Protein 7YW5 (pdb70)

Foldseek 3Di:
DFWAKEKDWAWAQFDDQRPDTATFWMWMATLVLHTPDTFTEQEPGDGPGRPCVGRVDDVVRNVVGHYLVVVLVSVVVVPVRHQYFYAVCCVCCVNSVHPDDPLSYHHPVDDPVPPDLQCVLCVPVVDHPPPPPSSRSRVSSSVSCVVCVVVRVVVVVVD/DFWEKFKDWAFFFFDPVSPDTATFWMWMAGLQLHTPDTATEDEPGDGPGQPCQLAVDDVVRCVRHHYLVVVLVVPCVVLPRHQYFYAVCVVVCVSSVHDDPPVSYHHPCAQVVVHVNDDLQVVLCVPPVDHDPSHGSSVSRSSRSVSCVVPPPVSVVVCVVDHD

InterPro domains:
  IPR012337 Ribonuclease H-like superfamily [SSF53098] (179-340)
  IPR013520 Ribonuclease H-like domain [PF00929] (180-335)
  IPR013520 Ribonuclease H-like domain [SM00479] (178-344)
  IPR036397 Ribonuclease H superfamily [G3DSA:3.30.420.10] (175-349)
  IPR037433 ISG20, DEDDh 3'-5' exonuclease domain [cd06149] (180-336)
  IPR047021 RNA exonuclease REXO1/REXO3/REXO4-like [PTHR12801] (24-348)

GO terms:
  GO:0005515 protein binding (F, IPI)
  GO:0003723 RNA binding (F, HDA)

Secondary structure (DSSP, 8-state):
---EEEEEEEEEEESSSS-EEEEEEEEEE-SS--EEEEEEEE-SS-EEE--HHHH---HHHHTT-EEHHHHHHHHHHHHTTSEEEETTTHHHHHHHT----STTEEETT--TT---HHHHHHHTT--------HHHHHHHHHHHHHTTHHHHHHHHHH-/---EEEEEEEEEEESGGG-EEEEEEEEEE-SS--EEEEEEEE-SS-EEE--TTTS---HHHHHS-EEHHHHHHHHHHHHTTSEEEETTHHHHHHHHT----GGGEEETTS-TTT-----HHHHHHHHH--------HHHHHHHHHHHHHHT-HHHHHHTTSS--

Radius of gyration: 21.94 Å; Cα contacts (8 Å, |Δi|>4): 634; chains: 2; bounding box: 60×60×52 Å

Structure (mmCIF, N/CA/C/O backbone):
data_7YW5
#
_entry.id   7YW5
#
_cell.length_a   59.018
_cell.length_b   59.017
_cell.length_c   111.251
_cell.angle_alpha   90.00
_cell.angle_beta   90.00
_cell.angle_gamma   90.00
#
_symmetry.space_group_name_H-M   'P 21 21 21'
#
loop_
_entity.id
_entity.type
_entity.pdbx_description
1 polymer 'Interferon-stimulated 20 kDa exonuclease-like 2'
2 water water
#
loop_
_atom_site.group_PDB
_atom_site.id
_atom_site.type_symbol
_atom_site.label_atom_id
_atom_site.label_alt_id
_atom_site.label_comp_id
_atom_site.label_asym_id
_atom_site.label_entity_id
_atom_site.label_seq_id
_atom_site.pdbx_PDB_ins_code
_atom_site.Cartn_x
_atom_site.Cartn_y
_atom_site.Cartn_z
_atom_site.occupancy
_atom_site.B_iso_or_equiv
_atom_site.auth_seq_id
_atom_site.auth_comp_id
_atom_site.auth_asym_id
_atom_site.auth_atom_id
_atom_site.pdbx_PDB_model_num
ATOM 1 N N . PRO A 1 17 ? 39.386 6.286 -37.742 1.00 87.56 176 PRO A N 1
ATOM 2 C CA . PRO A 1 17 ? 38.232 7.126 -37.416 1.00 85.55 176 PRO A CA 1
ATOM 3 C C . PRO A 1 17 ? 36.955 6.319 -37.203 1.00 82.99 176 PRO A C 1
ATOM 4 O O . PRO A 1 17 ? 36.430 5.717 -38.139 1.00 83.45 176 PRO A O 1
ATOM 8 N N . ARG A 1 18 ? 36.467 6.313 -35.967 1.00 70.74 177 ARG A N 1
ATOM 9 C CA . ARG A 1 18 ? 35.252 5.589 -35.623 1.00 68.39 177 ARG A CA 1
ATOM 10 C C . ARG A 1 18 ? 34.025 6.428 -35.952 1.00 67.77 177 ARG A C 1
ATOM 11 O O . ARG A 1 18 ? 33.979 7.626 -35.658 1.00 68.21 177 ARG A O 1
ATOM 19 N N . LYS A 1 19 ? 33.028 5.795 -36.566 1.00 62.89 178 LYS A N 1
ATOM 20 C CA . LYS A 1 19 ? 31.792 6.497 -36.873 1.00 62.13 178 LYS A CA 1
ATOM 21 C C . LYS A 1 19 ? 31.033 6.828 -35.591 1.00 59.59 178 LYS A C 1
ATOM 22 O O . LYS A 1 19 ? 31.037 6.065 -34.622 1.00 58.04 178 LYS A O 1
ATOM 28 N N . MET A 1 20 ? 30.379 7.988 -35.596 1.00 65.09 179 MET A N 1
ATOM 29 C CA . MET A 1 20 ? 29.768 8.555 -34.402 1.00 63.15 179 MET A CA 1
ATOM 30 C C . MET A 1 20 ? 28.255 8.569 -34.521 1.00 62.10 179 MET A C 1
ATOM 31 O O . MET A 1 20 ? 27.709 8.828 -35.597 1.00 63.49 179 MET A O 1
ATOM 36 N N . VAL A 1 21 ? 27.587 8.321 -33.396 1.00 54.05 180 VAL A N 1
ATOM 37 C CA . VAL A 1 21 ? 26.134 8.371 -33.324 1.00 52.83 180 VAL A CA 1
ATOM 38 C C . VAL A 1 21 ? 25.712 8.949 -31.981 1.00 51.22 180 VAL A C 1
ATOM 39 O O . VAL A 1 21 ? 26.422 8.830 -30.977 1.00 50.60 180 VAL A O 1
ATOM 43 N N . ALA A 1 22 ? 24.543 9.587 -31.973 1.00 50.74 181 ALA A N 1
ATOM 44 C CA . ALA A 1 22 ? 23.937 10.118 -30.763 1.00 49.35 181 ALA A CA 1
ATOM 45 C C . ALA A 1 22 ? 22.514 9.595 -30.651 1.00 48.75 181 ALA A C 1
ATOM 46 O O . ALA A 1 22 ? 21.821 9.422 -31.655 1.00 50.00 181 ALA A O 1
ATOM 48 N N . ILE A 1 23 ? 22.079 9.349 -29.418 1.00 46.57 182 ILE A N 1
ATOM 49 C CA . ILE A 1 23 ? 20.845 8.618 -29.157 1.00 45.84 182 ILE A CA 1
ATOM 50 C C . ILE A 1 23 ? 20.087 9.286 -28.019 1.00 45.01 182 ILE A C 1
ATOM 51 O O . ILE A 1 23 ? 20.691 9.796 -27.069 1.00 44.45 182 ILE A O 1
ATOM 56 N N . ASP A 1 24 ? 18.758 9.284 -28.120 1.00 50.62 183 ASP A N 1
ATOM 57 C CA . ASP A 1 24 ? 17.877 9.748 -27.058 1.00 50.46 183 ASP A CA 1
ATOM 58 C C . ASP A 1 24 ? 16.694 8.796 -26.971 1.00 51.34 183 ASP A C 1
ATOM 59 O O . ASP A 1 24 ? 16.117 8.430 -27.999 1.00 52.69 183 ASP A O 1
ATOM 64 N N . CYS A 1 25 ? 16.337 8.395 -25.753 1.00 45.28 184 CYS A N 1
ATOM 65 C CA . CYS A 1 25 ? 15.312 7.385 -25.534 1.00 46.32 184 CYS A CA 1
ATOM 66 C C . CYS A 1 25 ? 14.210 7.924 -24.633 1.00 47.02 184 CYS A C 1
ATOM 67 O O . CYS A 1 25 ? 14.476 8.660 -23.677 1.00 46.29 184 CYS A O 1
ATOM 70 N N . GLU A 1 26 ? 12.975 7.543 -24.943 1.00 76.76 185 GLU A N 1
ATOM 71 C CA . GLU A 1 26 ? 11.814 7.851 -24.123 1.00 77.80 185 GLU A CA 1
ATOM 72 C C . GLU A 1 26 ? 11.252 6.561 -23.543 1.00 78.76 185 GLU A C 1
ATOM 73 O O . GLU A 1 26 ? 11.139 5.552 -24.245 1.00 79.63 185 GLU A O 1
ATOM 79 N N . MET A 1 27 ? 10.901 6.600 -22.263 1.00 51.21 186 MET A N 1
ATOM 80 C CA . MET A 1 27 ? 10.397 5.436 -21.555 1.00 52.18 186 MET A CA 1
ATOM 81 C C . MET A 1 27 ? 8.931 5.621 -21.197 1.00 53.90 186 MET A C 1
ATOM 82 O O . MET A 1 27 ? 8.416 6.740 -21.146 1.00 54.02 186 MET A O 1
ATOM 87 N N . VAL A 1 28 ? 8.267 4.498 -20.942 1.00 51.34 187 VAL A N 1
ATOM 88 C CA . VAL A 1 28 ? 6.921 4.483 -20.391 1.00 52.50 187 VAL A CA 1
ATOM 89 C C . VAL A 1 28 ? 6.937 3.623 -19.136 1.00 52.28 187 VAL A C 1
ATOM 90 O O . VAL A 1 28 ? 7.870 2.856 -18.887 1.00 51.68 187 VAL A O 1
ATOM 94 N N . GLY A 1 29 ? 5.884 3.762 -18.336 1.00 63.70 188 GLY A N 1
ATOM 95 C CA . GLY A 1 29 ? 5.796 3.018 -17.096 1.00 63.24 188 GLY A CA 1
ATOM 96 C C . GLY A 1 29 ? 4.953 1.766 -17.208 1.00 63.65 188 GLY A C 1
ATOM 97 O O . GLY A 1 29 ? 3.721 1.836 -17.190 1.00 63.84 188 GLY A O 1
ATOM 98 N N . THR A 1 30 ? 5.604 0.617 -17.335 1.00 51.55 189 THR A N 1
ATOM 99 C CA . THR A 1 30 ? 4.927 -0.669 -17.334 1.00 51.97 189 THR A CA 1
ATOM 100 C C . THR A 1 30 ? 5.035 -1.313 -15.956 1.00 50.88 189 THR A C 1
ATOM 101 O O . THR A 1 30 ? 5.888 -0.954 -15.140 1.00 50.06 189 THR A O 1
ATOM 105 N N . GLY A 1 31 ? 4.149 -2.271 -15.702 1.00 74.15 190 GLY A N 1
ATOM 106 C CA . GLY A 1 31 ? 4.107 -2.942 -14.427 1.00 73.00 190 GLY A CA 1
ATOM 107 C C . GLY A 1 31 ? 2.854 -2.604 -13.646 1.00 72.33 190 GLY A C 1
ATOM 108 O O . GLY A 1 31 ? 1.924 -1.977 -14.164 1.00 72.81 190 GLY A O 1
ATOM 109 N N . PRO A 1 32 ? 2.806 -3.008 -12.373 1.00 72.63 191 PRO A N 1
ATOM 110 C CA . PRO A 1 32 ? 1.581 -2.779 -11.590 1.00 72.27 191 PRO A CA 1
ATOM 111 C C . PRO A 1 32 ? 1.293 -1.310 -11.337 1.00 72.24 191 PRO A C 1
ATOM 112 O O . PRO A 1 32 ? 0.129 -0.892 -11.398 1.00 72.51 191 PRO A O 1
ATOM 116 N N . LYS A 1 33 ? 2.318 -0.509 -11.049 1.00 48.66 192 LYS A N 1
ATOM 117 C CA . LYS A 1 33 ? 2.158 0.918 -10.794 1.00 48.94 192 LYS A CA 1
ATOM 118 C C . LYS A 1 33 ? 3.015 1.752 -11.742 1.00 49.51 192 LYS A C 1
ATOM 119 O O . LYS A 1 33 ? 3.421 2.864 -11.404 1.00 49.79 192 LYS A O 1
ATOM 125 N N . GLY A 1 34 ? 3.295 1.223 -12.931 1.00 54.46 193 GLY A N 1
ATOM 126 C CA . GLY A 1 34 ? 4.188 1.903 -13.847 1.00 55.08 193 GLY A CA 1
ATOM 127 C C . GLY A 1 34 ? 5.606 2.030 -13.346 1.00 54.83 193 GLY A C 1
ATOM 128 O O . GLY A 1 34 ? 6.339 2.918 -13.790 1.00 55.19 193 GLY A O 1
ATOM 129 N N . HIS A 1 35 ? 6.019 1.154 -12.425 1.00 57.39 194 HIS A N 1
ATOM 130 C CA . HIS A 1 35 ? 7.334 1.281 -11.810 1.00 57.19 194 HIS A CA 1
ATOM 131 C C . HIS A 1 35 ? 8.454 0.927 -12.780 1.00 57.48 194 HIS A C 1
ATOM 132 O O . HIS A 1 35 ? 9.560 1.467 -12.667 1.00 57.49 194 HIS A O 1
ATOM 139 N N . VAL A 1 36 ? 8.197 0.036 -13.729 1.00 52.57 195 VAL A N 1
ATOM 140 C CA . VAL A 1 36 ? 9.226 -0.428 -14.653 1.00 52.67 195 VAL A CA 1
ATOM 141 C C . VAL A 1 36 ? 9.253 0.500 -15.861 1.00 52.91 195 VAL A C 1
ATOM 142 O O . VAL A 1 36 ? 8.231 0.695 -16.530 1.00 53.66 195 VAL A O 1
ATOM 146 N N . SER A 1 37 ? 10.420 1.077 -16.137 1.00 57.86 196 SER A N 1
ATOM 147 C CA . SER A 1 37 ? 10.602 1.945 -17.294 1.00 57.53 196 SER A CA 1
ATOM 148 C C . SER A 1 37 ? 10.881 1.081 -18.517 1.00 57.32 196 SER A C 1
ATOM 149 O O . SER A 1 37 ? 11.920 0.417 -18.595 1.00 56.16 196 SER A O 1
ATOM 152 N N . SER A 1 38 ? 9.958 1.087 -19.473 1.00 49.20 197 SER A N 1
ATOM 153 C CA . SER A 1 38 ? 10.093 0.325 -20.705 1.00 49.72 197 SER A CA 1
ATOM 154 C C . SER A 1 38 ? 10.323 1.275 -21.873 1.00 49.53 197 SER A C 1
ATOM 155 O O . SER A 1 38 ? 9.732 2.357 -21.929 1.00 49.89 197 SER A O 1
ATOM 158 N N . LEU A 1 39 ? 11.181 0.860 -22.801 1.00 49.29 198 LEU A N 1
ATOM 159 C CA . LEU A 1 39 ? 11.501 1.689 -23.957 1.00 49.01 198 LEU A CA 1
ATOM 160 C C . LEU A 1 39 ? 10.268 1.873 -24.834 1.00 51.32 198 LEU A C 1
ATOM 161 O O . LEU A 1 39 ? 9.548 0.912 -25.123 1.00 53.31 198 LEU A O 1
ATOM 166 N N . ALA A 1 40 ? 10.023 3.113 -25.256 1.00 51.79 199 ALA A N 1
ATOM 167 C CA . ALA A 1 40 ? 8.811 3.435 -26.000 1.00 54.12 199 ALA A CA 1
ATOM 168 C C . ALA A 1 40 ? 9.115 4.117 -27.329 1.00 54.43 199 ALA A C 1
ATOM 169 O O . ALA A 1 40 ? 8.352 3.975 -28.290 1.00 56.74 199 ALA A O 1
ATOM 171 N N . ARG A 1 41 ? 10.213 4.864 -27.393 1.00 62.06 200 ARG A N 1
ATOM 172 C CA . ARG A 1 41 ? 10.593 5.542 -28.625 1.00 62.36 200 ARG A CA 1
ATOM 173 C C . ARG A 1 41 ? 12.094 5.795 -28.587 1.00 59.84 200 ARG A C 1
ATOM 174 O O . ARG A 1 41 ? 12.669 6.010 -27.518 1.00 57.85 200 ARG A O 1
ATOM 182 N N . CYS A 1 42 ? 12.722 5.761 -29.763 1.00 55.99 201 CYS A N 1
ATOM 183 C CA . CYS A 1 42 ? 14.160 5.955 -29.873 1.00 53.95 201 CYS A CA 1
ATOM 184 C C . CYS A 1 42 ? 14.483 6.754 -31.128 1.00 54.85 201 CYS A C 1
ATOM 185 O O . CYS A 1 42 ? 13.730 6.740 -32.105 1.00 57.29 201 CYS A O 1
ATOM 188 N N . SER A 1 43 ? 15.615 7.456 -31.087 1.00 64.83 202 SER A N 1
ATOM 189 C CA . SER A 1 43 ? 16.099 8.220 -32.227 1.00 65.68 202 SER A CA 1
ATOM 190 C C . SER A 1 43 ? 17.619 8.253 -32.184 1.00 64.09 202 SER A C 1
ATOM 191 O O . SER A 1 43 ? 18.208 8.475 -31.124 1.00 62.19 202 SER A O 1
ATOM 194 N N . ILE A 1 44 ? 18.252 8.026 -33.334 1.00 60.66 203 ILE A N 1
ATOM 195 C CA . ILE A 1 44 ? 19.706 7.991 -33.442 1.00 59.70 203 ILE A CA 1
ATOM 196 C C . ILE A 1 44 ? 20.136 8.858 -34.620 1.00 61.32 203 ILE A C 1
ATOM 197 O O . ILE A 1 44 ? 19.483 8.857 -35.668 1.00 63.57 203 ILE A O 1
ATOM 202 N N . VAL A 1 45 ? 21.244 9.584 -34.456 1.00 67.64 204 VAL A N 1
ATOM 203 C CA . VAL A 1 45 ? 21.724 10.509 -35.476 1.00 69.28 204 VAL A CA 1
ATOM 204 C C . VAL A 1 45 ? 23.216 10.298 -35.699 1.00 69.28 204 VAL A C 1
ATOM 205 O O . VAL A 1 45 ? 23.898 9.635 -34.918 1.00 67.81 204 VAL A O 1
ATOM 209 N N . ASN A 1 46 ? 23.713 10.885 -36.792 1.00 64.67 205 ASN A N 1
ATOM 210 C CA . ASN A 1 46 ? 25.130 10.845 -37.144 1.00 65.36 205 ASN A CA 1
ATOM 211 C C . ASN A 1 46 ? 25.957 11.884 -36.405 1.00 64.44 205 ASN A C 1
ATOM 212 O O . ASN A 1 46 ? 25.509 12.471 -35.416 1.00 62.77 205 ASN A O 1
ATOM 217 N N . TYR A 1 47 ? 27.183 12.088 -36.884 1.00 62.06 206 TYR A N 1
ATOM 218 C CA . TYR A 1 47 ? 27.977 13.249 -36.522 1.00 62.48 206 TYR A CA 1
ATOM 219 C C . TYR A 1 47 ? 27.434 14.518 -37.162 1.00 63.66 206 TYR A C 1
ATOM 220 O O . TYR A 1 47 ? 27.707 15.615 -36.666 1.00 63.66 206 TYR A O 1
ATOM 229 N N . ASN A 1 48 ? 26.658 14.382 -38.240 1.00 87.04 207 ASN A N 1
ATOM 230 C CA . ASN A 1 48 ? 26.029 15.509 -38.918 1.00 88.25 207 ASN A CA 1
ATOM 231 C C . ASN A 1 48 ? 24.547 15.649 -38.578 1.00 87.07 207 ASN A C 1
ATOM 232 O O . ASN A 1 48 ? 23.876 16.543 -39.108 1.00 88.03 207 ASN A O 1
ATOM 237 N N . GLY A 1 49 ? 24.035 14.814 -37.678 1.00 67.75 208 GLY A N 1
ATOM 238 C CA . GLY A 1 49 ? 22.661 14.950 -37.248 1.00 67.01 208 GLY A CA 1
ATOM 239 C C . GLY A 1 49 ? 21.644 14.370 -38.198 1.00 68.96 208 GLY A C 1
ATOM 240 O O . GLY A 1 49 ? 20.457 14.678 -38.076 1.00 69.08 208 GLY A O 1
ATOM 241 N N . ASP A 1 50 ? 22.072 13.554 -39.158 1.00 63.98 209 ASP A N 1
ATOM 242 C CA . ASP A 1 50 ? 21.124 12.872 -40.025 1.00 66.24 209 ASP A CA 1
ATOM 243 C C . ASP A 1 50 ? 20.480 11.709 -39.276 1.00 64.91 209 ASP A C 1
ATOM 244 O O . ASP A 1 50 ? 21.039 11.165 -38.325 1.00 62.52 209 ASP A O 1
ATOM 246 N N . VAL A 1 51 ? 19.290 11.323 -39.720 1.00 69.88 210 VAL A N 1
ATOM 247 C CA . VAL A 1 51 ? 18.480 10.339 -39.007 1.00 68.90 210 VAL A CA 1
ATOM 248 C C . VAL A 1 51 ? 18.924 8.940 -39.422 1.00 69.22 210 VAL A C 1
ATOM 249 O O . VAL A 1 51 ? 18.913 8.599 -40.611 1.00 71.56 210 VAL A O 1
ATOM 253 N N . LEU A 1 52 ? 19.326 8.132 -38.439 1.00 61.98 211 LEU A N 1
ATOM 254 C CA . LEU A 1 52 ? 19.518 6.701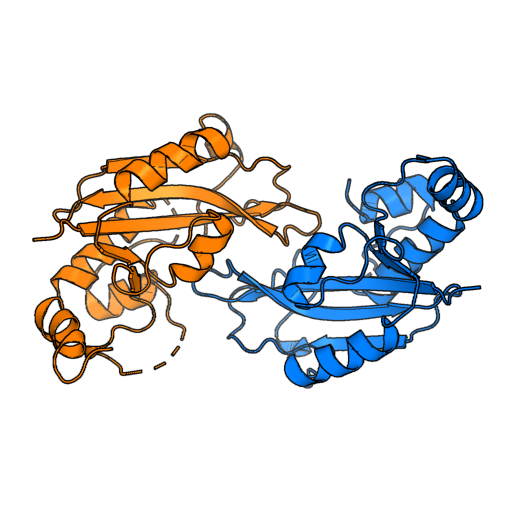 -38.633 1.00 61.97 211 LEU A CA 1
ATOM 255 C C . LEU A 1 52 ? 18.365 5.875 -38.094 1.00 62.01 211 LEU A C 1
ATOM 256 O O . LEU A 1 52 ? 18.190 4.727 -38.519 1.00 62.95 211 LEU A O 1
ATOM 261 N N . TYR A 1 53 ? 17.577 6.434 -37.182 1.00 57.64 212 TYR A N 1
ATOM 262 C CA . TYR A 1 53 ? 16.503 5.692 -36.549 1.00 57.15 212 TYR A CA 1
ATOM 263 C C . TYR A 1 53 ? 15.554 6.676 -35.890 1.00 56.76 212 TYR A C 1
ATOM 264 O O . TYR A 1 53 ? 15.989 7.686 -35.331 1.00 55.53 212 TYR A O 1
ATOM 273 N N . ASP A 1 54 ? 14.261 6.378 -35.979 1.00 79.29 213 ASP A N 1
ATOM 274 C CA . ASP A 1 54 ? 13.222 7.113 -35.270 1.00 79.28 213 ASP A CA 1
ATOM 275 C C . ASP A 1 54 ? 11.910 6.355 -35.398 1.00 81.99 213 ASP A C 1
ATOM 276 O O . ASP A 1 54 ? 11.268 6.392 -36.453 1.00 85.15 213 ASP A O 1
ATOM 281 N N . GLU A 1 55 ? 11.508 5.660 -34.339 1.00 78.69 214 GLU A N 1
ATOM 282 C CA . GLU A 1 55 ? 10.302 4.851 -34.387 1.00 81.36 214 GLU A CA 1
ATOM 283 C C . GLU A 1 55 ? 9.725 4.715 -32.988 1.00 79.88 214 GLU A C 1
ATOM 284 O O . GLU A 1 55 ? 10.455 4.677 -31.994 1.00 77.02 214 GLU A O 1
ATOM 290 N N . TYR A 1 56 ? 8.398 4.650 -32.932 1.00 93.95 215 TYR A N 1
ATOM 291 C CA . TYR A 1 56 ? 7.695 4.339 -31.698 1.00 93.23 215 TYR A CA 1
ATOM 292 C C . TYR A 1 56 ? 7.808 2.849 -31.412 1.00 94.04 215 TYR A C 1
ATOM 293 O O . TYR A 1 56 ? 7.551 2.020 -32.290 1.00 96.62 215 TYR A O 1
ATOM 302 N N . ILE A 1 57 ? 8.189 2.508 -30.186 1.00 73.55 216 ILE A N 1
ATOM 303 C CA . ILE A 1 57 ? 8.465 1.129 -29.805 1.00 73.64 216 ILE A CA 1
ATOM 304 C C . ILE A 1 57 ? 7.363 0.651 -28.872 1.00 74.65 216 ILE A C 1
ATOM 305 O O . ILE A 1 57 ? 7.105 1.271 -27.833 1.00 73.22 216 ILE A O 1
ATOM 310 N N . LEU A 1 58 ? 6.712 -0.449 -29.249 1.00 59.21 217 LEU A N 1
ATOM 311 C CA . LEU A 1 58 ? 5.650 -1.074 -28.472 1.00 59.80 217 LEU A CA 1
ATOM 312 C C . LEU A 1 58 ? 6.259 -1.995 -27.421 1.00 58.43 217 LEU A C 1
ATOM 313 O O . LEU A 1 58 ? 6.739 -3.085 -27.756 1.00 58.80 217 LEU A O 1
ATOM 318 N N . PRO A 1 59 ? 6.261 -1.595 -26.147 1.00 70.26 218 PRO A N 1
ATOM 319 C CA . PRO A 1 59 ? 6.858 -2.444 -25.125 1.00 68.62 218 PRO A CA 1
ATOM 320 C C . PRO A 1 59 ? 6.097 -3.747 -25.001 1.00 70.35 218 PRO A C 1
ATOM 321 O O . PRO A 1 59 ? 4.891 -3.813 -25.303 1.00 72.62 218 PRO A O 1
ATOM 325 N N . PRO A 1 60 ? 6.761 -4.815 -24.552 1.00 60.69 219 PRO A N 1
ATOM 326 C CA . PRO A 1 60 ? 6.065 -6.108 -24.460 1.00 62.08 219 PRO A CA 1
ATOM 327 C C . PRO A 1 60 ? 5.005 -6.139 -23.374 1.00 62.79 219 PRO A C 1
ATOM 328 O O . PRO A 1 60 ? 3.968 -6.791 -23.553 1.00 64.63 219 PRO A O 1
ATOM 332 N N . CYS A 1 61 ? 5.231 -5.461 -22.255 1.00 68.31 220 CYS A N 1
ATOM 333 C CA . CYS A 1 61 ? 4.235 -5.396 -21.200 1.00 68.00 220 CYS A CA 1
ATOM 334 C C . CYS A 1 61 ? 3.178 -4.348 -21.531 1.00 67.98 220 CYS A C 1
ATOM 335 O O . CYS A 1 61 ? 3.357 -3.499 -22.410 1.00 68.48 220 CYS A O 1
ATOM 338 N N . HIS A 1 62 ? 2.063 -4.419 -20.813 1.00 67.93 221 HIS A N 1
ATOM 339 C CA . HIS A 1 62 ? 1.028 -3.405 -20.946 1.00 67.49 221 HIS A CA 1
ATOM 340 C C . HIS A 1 62 ? 1.518 -2.082 -20.373 1.00 66.00 221 HIS A C 1
ATOM 341 O O . HIS A 1 62 ? 2.105 -2.036 -19.288 1.00 64.60 221 HIS A O 1
ATOM 348 N N . ILE A 1 63 ? 1.282 -1.001 -21.111 1.00 63.45 222 ILE A N 1
ATOM 349 C CA . ILE A 1 63 ? 1.737 0.324 -20.702 1.00 62.40 222 ILE A CA 1
ATOM 350 C C . ILE A 1 63 ? 0.768 0.870 -19.661 1.00 61.20 222 ILE A C 1
ATOM 351 O O . ILE A 1 63 ? -0.374 1.210 -19.976 1.00 61.63 222 ILE A O 1
ATOM 356 N N . VAL A 1 64 ? 1.231 0.968 -18.419 1.00 52.38 223 VAL A N 1
ATOM 357 C CA . VAL A 1 64 ? 0.394 1.481 -17.344 1.00 51.40 223 VAL A CA 1
ATOM 358 C C . VAL A 1 64 ? 0.590 2.984 -17.146 1.00 51.14 223 VAL A C 1
ATOM 359 O O . VAL A 1 64 ? -0.368 3.695 -16.822 1.00 51.42 223 VAL A O 1
ATOM 363 N N . ASP A 1 65 ? 1.800 3.491 -17.370 1.00 54.20 224 ASP A N 1
ATOM 364 C CA . ASP A 1 65 ? 2.086 4.919 -17.278 1.00 54.08 224 ASP A CA 1
ATOM 365 C C . ASP A 1 65 ? 2.807 5.354 -18.543 1.00 54.66 224 ASP A C 1
ATOM 366 O O . ASP A 1 65 ? 3.898 4.857 -18.841 1.00 54.59 224 ASP A O 1
ATOM 371 N N . TYR A 1 66 ? 2.202 6.280 -19.285 1.00 57.43 225 TYR A N 1
ATOM 372 C CA . TYR A 1 66 ? 2.851 6.809 -20.476 1.00 57.79 225 TYR A CA 1
ATOM 373 C C . TYR A 1 66 ? 3.874 7.887 -20.152 1.00 56.89 225 TYR A C 1
ATOM 374 O O . TYR A 1 66 ? 4.765 8.138 -20.970 1.00 56.61 225 TYR A O 1
ATOM 383 N N . ARG A 1 67 ? 3.770 8.516 -18.978 1.00 55.72 226 ARG A N 1
ATOM 384 C CA . ARG A 1 67 ? 4.693 9.571 -18.560 1.00 54.94 226 ARG A CA 1
ATOM 385 C C . ARG A 1 67 ? 4.793 10.661 -19.624 1.00 54.91 226 ARG A C 1
ATOM 386 O O . ARG A 1 67 ? 5.879 11.143 -19.950 1.00 53.95 226 ARG A O 1
ATOM 394 N N . THR A 1 68 ? 3.637 11.044 -20.177 1.00 57.56 227 THR A N 1
ATOM 395 C CA . THR A 1 68 ? 3.601 12.017 -21.264 1.00 57.80 227 THR A CA 1
ATOM 396 C C . THR A 1 68 ? 4.286 13.321 -20.875 1.00 56.90 227 THR A C 1
ATOM 397 O O . THR A 1 68 ? 4.914 13.968 -21.722 1.00 56.46 227 THR A O 1
ATOM 401 N N . ARG A 1 69 ? 4.203 13.705 -19.597 1.00 64.02 228 ARG A N 1
ATOM 402 C CA . ARG A 1 69 ? 4.940 14.874 -19.125 1.00 63.12 228 ARG A CA 1
ATOM 403 C C . ARG A 1 69 ? 6.435 14.728 -19.374 1.00 61.81 228 ARG A C 1
ATOM 404 O O . ARG A 1 69 ? 7.138 15.729 -19.547 1.00 61.05 228 ARG A O 1
ATOM 412 N N . TRP A 1 70 ? 6.934 13.492 -19.418 1.00 52.81 229 TRP A N 1
ATOM 413 C CA . TRP A 1 70 ? 8.343 13.229 -19.657 1.00 51.54 229 TRP A CA 1
ATOM 414 C C . TRP A 1 70 ? 8.607 12.480 -20.950 1.00 51.58 229 TRP A C 1
ATOM 415 O O . TRP A 1 70 ? 9.725 12.552 -21.469 1.00 50.80 229 TRP A O 1
ATOM 426 N N . SER A 1 71 ? 7.607 11.787 -21.489 1.00 52.67 230 SER A N 1
ATOM 427 C CA . SER A 1 71 ? 7.789 11.026 -22.714 1.00 53.13 230 SER A CA 1
ATOM 428 C C . SER A 1 71 ? 7.313 11.765 -23.952 1.00 54.02 230 SER A C 1
ATOM 429 O O . SER A 1 71 ? 7.874 11.568 -25.037 1.00 53.99 230 SER A O 1
ATOM 432 N N . GLY A 1 72 ? 6.299 12.615 -23.814 1.00 52.03 231 GLY A N 1
ATOM 433 C CA . GLY A 1 72 ? 5.599 13.108 -24.978 1.00 53.29 231 GLY A CA 1
ATOM 434 C C . GLY A 1 72 ? 4.835 12.033 -25.701 1.00 54.78 231 GLY A C 1
ATOM 435 O O . GLY A 1 72 ? 4.390 12.249 -26.831 1.00 55.92 231 GLY A O 1
ATOM 436 N N . ILE A 1 73 ? 4.678 10.869 -25.078 1.00 56.14 232 ILE A N 1
ATOM 437 C CA . ILE A 1 73 ? 4.094 9.687 -25.701 1.00 57.47 232 ILE A CA 1
ATOM 438 C C . ILE A 1 73 ? 2.716 9.446 -25.101 1.00 58.16 232 ILE A C 1
ATOM 439 O O . ILE A 1 73 ? 2.555 9.469 -23.876 1.00 57.42 232 ILE A O 1
ATOM 444 N N . ARG A 1 74 ? 1.737 9.184 -25.957 1.00 92.31 233 ARG A N 1
ATOM 445 C CA . ARG A 1 74 ? 0.403 8.764 -25.549 1.00 92.94 233 ARG A CA 1
ATOM 446 C C . ARG A 1 74 ? 0.082 7.438 -26.239 1.00 94.29 233 ARG A C 1
ATOM 447 O O . ARG A 1 74 ? 0.963 6.784 -26.801 1.00 94.67 233 ARG A O 1
ATOM 455 N N . LYS A 1 75 ? -1.190 7.037 -26.190 1.00 75.76 234 LYS A N 1
ATOM 456 C CA . LYS A 1 75 ? -1.581 5.762 -26.786 1.00 77.33 234 LYS A CA 1
ATOM 457 C C . LYS A 1 75 ? -1.523 5.819 -28.309 1.00 78.91 234 LYS A C 1
ATOM 458 O O . LYS A 1 75 ? -1.083 4.860 -28.955 1.00 80.08 234 LYS A O 1
ATOM 460 N N . GLN A 1 76 ? -1.949 6.945 -28.894 1.00 113.10 235 GLN A N 1
ATOM 461 C CA . GLN A 1 76 ? -2.007 7.089 -30.345 1.00 114.55 235 GLN A CA 1
ATOM 462 C C . GLN A 1 76 ? -0.677 6.789 -31.021 1.00 114.61 235 GLN A C 1
ATOM 463 O O . GLN A 1 76 ? -0.658 6.431 -32.206 1.00 116.08 235 GLN A O 1
ATOM 469 N N . HIS A 1 77 ? 0.434 6.928 -30.299 1.00 78.70 236 HIS A N 1
ATOM 470 C CA . HIS A 1 77 ? 1.738 6.608 -30.859 1.00 78.65 236 HIS A CA 1
ATOM 471 C C . HIS A 1 77 ? 2.009 5.112 -30.839 1.00 79.63 236 HIS A C 1
ATOM 472 O O . HIS A 1 77 ? 2.679 4.597 -31.742 1.00 80.59 236 HIS A O 1
ATOM 479 N N . MET A 1 78 ? 1.501 4.401 -29.829 1.00 71.51 237 MET A N 1
ATOM 480 C CA . MET A 1 78 ? 1.679 2.956 -29.772 1.00 72.56 237 MET A CA 1
ATOM 481 C C . MET A 1 78 ? 0.917 2.240 -30.877 1.00 74.74 237 MET A C 1
ATOM 482 O O . MET A 1 78 ? 1.194 1.066 -31.147 1.00 75.86 237 MET A O 1
ATOM 487 N N . VAL A 1 79 ? -0.042 2.911 -31.513 1.00 74.16 238 VAL A N 1
ATOM 488 C CA . VAL A 1 79 ? -0.613 2.399 -32.751 1.00 76.17 238 VAL A CA 1
ATOM 489 C C . VAL A 1 79 ? 0.438 2.505 -33.846 1.00 76.71 238 VAL A C 1
ATOM 490 O O . VAL A 1 79 ? 1.074 3.554 -34.018 1.00 75.68 238 VAL A O 1
ATOM 494 N N . ASN A 1 80 ? 0.632 1.412 -34.587 1.00 80.33 239 ASN A N 1
ATOM 495 C CA . ASN A 1 80 ? 1.687 1.313 -35.596 1.00 81.03 239 ASN A CA 1
ATOM 496 C C . ASN A 1 80 ? 3.057 1.584 -34.970 1.00 79.54 239 ASN A C 1
ATOM 497 O O . ASN A 1 80 ? 3.819 2.446 -35.411 1.00 78.83 239 ASN A O 1
ATOM 502 N N . ALA A 1 81 ? 3.352 0.828 -33.916 1.00 73.32 240 ALA A N 1
ATOM 503 C CA . ALA A 1 81 ? 4.606 0.945 -33.188 1.00 71.90 240 ALA A CA 1
ATOM 504 C C . ALA A 1 81 ? 5.440 -0.308 -33.414 1.00 73.27 240 ALA A C 1
ATOM 505 O O . ALA A 1 81 ? 4.934 -1.427 -33.277 1.00 74.56 240 ALA A O 1
ATOM 507 N N . THR A 1 82 ? 6.706 -0.114 -33.762 1.00 81.03 241 THR A N 1
ATOM 508 C CA . THR A 1 82 ? 7.620 -1.227 -33.968 1.00 80.84 241 THR A CA 1
ATOM 509 C C . THR A 1 82 ? 7.829 -1.971 -32.654 1.00 78.54 241 THR A C 1
ATOM 510 O O . THR A 1 82 ? 8.298 -1.363 -31.681 1.00 75.60 241 THR A O 1
ATOM 514 N N . PRO A 1 83 ? 7.488 -3.258 -32.573 1.00 67.87 242 PRO A N 1
ATOM 515 C CA . PRO A 1 83 ? 7.634 -3.982 -31.302 1.00 65.81 242 PRO A CA 1
ATOM 516 C C . PRO A 1 83 ? 9.060 -3.924 -30.775 1.00 61.84 242 PRO A C 1
ATOM 517 O O . PRO A 1 83 ? 10.021 -3.754 -31.527 1.00 60.74 242 PRO A O 1
ATOM 521 N N . PHE A 1 84 ? 9.181 -4.069 -29.453 1.00 67.18 243 PHE A N 1
ATOM 522 C CA . PHE A 1 84 ? 10.486 -3.963 -28.808 1.00 63.75 243 PHE A CA 1
ATOM 523 C C . PHE A 1 84 ? 11.445 -5.039 -29.299 1.00 62.87 243 PHE A C 1
ATOM 524 O O . PHE A 1 84 ? 12.655 -4.796 -29.385 1.00 60.71 243 PHE A O 1
ATOM 532 N N . LYS A 1 85 ? 10.927 -6.226 -29.622 1.00 70.84 244 LYS A N 1
ATOM 533 C CA . LYS A 1 85 ? 11.778 -7.297 -30.129 1.00 70.25 244 LYS A CA 1
ATOM 534 C C . LYS A 1 85 ? 12.481 -6.874 -31.411 1.00 70.43 244 LYS A C 1
ATOM 535 O O . LYS A 1 85 ? 13.700 -7.030 -31.549 1.00 68.64 244 LYS A O 1
ATOM 541 N N . ILE A 1 86 ? 11.721 -6.326 -32.359 1.00 67.53 245 ILE A N 1
ATOM 542 C CA . ILE A 1 86 ? 12.294 -5.907 -33.635 1.00 68.05 245 ILE A CA 1
ATOM 543 C C . ILE A 1 86 ? 13.220 -4.714 -33.436 1.00 65.72 245 ILE A C 1
ATOM 544 O O . ILE A 1 86 ? 14.387 -4.739 -33.843 1.00 64.26 245 ILE A O 1
ATOM 549 N N . ALA A 1 87 ? 12.703 -3.653 -32.807 1.00 70.36 246 ALA A N 1
ATOM 550 C CA . ALA A 1 87 ? 13.445 -2.401 -32.690 1.00 68.35 246 ALA A CA 1
ATOM 551 C C . ALA A 1 87 ? 14.818 -2.617 -32.072 1.00 65.26 246 ALA A C 1
ATOM 552 O O . ALA A 1 87 ? 15.818 -2.081 -32.561 1.00 64.13 246 ALA A O 1
ATOM 554 N N . ARG A 1 88 ? 14.885 -3.408 -30.998 1.00 54.54 247 ARG A N 1
ATOM 555 C CA . ARG A 1 88 ? 16.164 -3.712 -30.367 1.00 52.04 247 ARG A CA 1
ATOM 556 C C . ARG A 1 88 ? 17.158 -4.269 -31.379 1.00 52.10 247 ARG A C 1
ATOM 557 O O . ARG A 1 88 ? 18.299 -3.804 -31.469 1.00 50.57 247 ARG A O 1
ATOM 565 N N . GLY A 1 89 ? 16.732 -5.267 -32.159 1.00 68.03 248 GLY A N 1
ATOM 566 C CA . GLY A 1 89 ? 17.581 -5.790 -33.220 1.00 68.45 248 GLY A CA 1
ATOM 567 C C . GLY A 1 89 ? 17.981 -4.722 -34.218 1.00 68.80 248 GLY A C 1
ATOM 568 O O . GLY A 1 89 ? 19.151 -4.609 -34.589 1.00 67.88 248 GLY A O 1
ATOM 569 N N . GLN A 1 90 ? 17.016 -3.916 -34.659 1.00 57.89 249 GLN A N 1
ATOM 570 C CA . GLN A 1 90 ? 17.340 -2.799 -35.539 1.00 58.36 249 GLN A CA 1
ATOM 571 C C . GLN A 1 90 ? 18.337 -1.853 -34.879 1.00 55.82 249 GLN A C 1
ATOM 572 O O . GLN A 1 90 ? 19.428 -1.616 -35.409 1.00 55.34 249 GLN A O 1
ATOM 578 N N . ILE A 1 91 ? 17.975 -1.317 -33.708 1.00 61.43 250 ILE A N 1
ATOM 579 C CA . ILE A 1 91 ? 18.772 -0.281 -33.054 1.00 59.30 250 ILE A CA 1
ATOM 580 C C . ILE A 1 91 ? 20.225 -0.720 -32.903 1.00 57.81 250 ILE A C 1
ATOM 581 O O . ILE A 1 91 ? 21.148 0.009 -33.286 1.00 57.38 250 ILE A O 1
ATOM 586 N N . LEU A 1 92 ? 20.448 -1.915 -32.343 1.00 63.93 251 LEU A N 1
ATOM 587 C CA . LEU A 1 92 ? 21.812 -2.365 -32.056 1.00 62.72 251 LEU A CA 1
ATOM 588 C C . LEU A 1 92 ? 22.697 -2.332 -33.293 1.00 63.64 251 LEU A C 1
ATOM 589 O O . LEU A 1 92 ? 23.839 -1.866 -33.229 1.00 62.88 251 LEU A O 1
ATOM 594 N N . LYS A 1 93 ? 22.180 -2.813 -34.430 1.00 67.86 252 LYS A N 1
ATOM 595 C CA . LYS A 1 93 ? 22.965 -2.862 -35.661 1.00 69.04 252 LYS A CA 1
ATOM 596 C C . LYS A 1 93 ? 23.625 -1.526 -35.979 1.00 68.80 252 LYS A C 1
ATOM 597 O O . LYS A 1 93 ? 24.727 -1.501 -36.540 1.00 69.10 252 LYS A O 1
ATOM 603 N N . ILE A 1 94 ? 22.978 -0.406 -35.642 1.00 58.95 253 ILE A N 1
ATOM 604 C CA . ILE A 1 94 ? 23.641 0.889 -35.799 1.00 58.72 253 ILE A CA 1
ATOM 605 C C . ILE A 1 94 ? 24.787 1.026 -34.794 1.00 56.92 253 ILE A C 1
ATOM 606 O O . ILE A 1 94 ? 25.925 1.328 -35.166 1.00 57.22 253 ILE A O 1
ATOM 611 N N . LEU A 1 95 ? 24.501 0.796 -33.507 1.00 54.57 254 LEU A N 1
ATOM 612 C CA . LEU A 1 95 ? 25.442 1.150 -32.445 1.00 53.14 254 LEU A CA 1
ATOM 613 C C . LEU A 1 95 ? 26.734 0.348 -32.516 1.00 53.30 254 LEU A C 1
ATOM 614 O O . LEU A 1 95 ? 27.774 0.825 -32.046 1.00 52.99 254 LEU A O 1
ATOM 619 N N . THR A 1 96 ? 26.689 -0.862 -33.072 1.00 57.80 255 THR A N 1
ATOM 620 C CA . THR A 1 96 ? 27.840 -1.759 -33.047 1.00 57.99 255 THR A CA 1
ATOM 621 C C . THR A 1 96 ? 29.091 -1.074 -33.572 1.00 58.78 255 THR A C 1
ATOM 622 O O . THR A 1 96 ? 29.133 -0.619 -34.719 1.00 60.21 255 THR A O 1
ATOM 626 N N . GLY A 1 97 ? 30.106 -0.999 -32.718 1.00 55.92 256 GLY A N 1
ATOM 627 C CA . GLY A 1 97 ? 31.372 -0.426 -33.112 1.00 57.59 256 GLY A CA 1
ATOM 628 C C . GLY A 1 97 ? 31.373 1.060 -33.359 1.00 57.77 256 GLY A C 1
ATOM 629 O O . GLY A 1 97 ? 32.359 1.580 -33.887 1.00 59.51 256 GLY A O 1
ATOM 630 N N . LYS A 1 98 ? 30.305 1.762 -33.001 1.00 54.55 257 LYS A N 1
ATOM 631 C CA . LYS A 1 98 ? 30.241 3.205 -33.159 1.00 54.76 257 LYS A CA 1
ATOM 632 C C . LYS A 1 98 ? 30.365 3.891 -31.807 1.00 53.37 257 LYS A C 1
ATOM 633 O O . LYS A 1 98 ? 29.931 3.366 -30.777 1.00 51.72 257 LYS A O 1
ATOM 639 N N . ILE A 1 99 ? 30.963 5.076 -31.826 1.00 63.84 258 ILE A N 1
ATOM 640 C CA . ILE A 1 99 ? 31.043 5.918 -30.640 1.00 63.09 258 ILE A CA 1
ATOM 641 C C . ILE A 1 99 ? 29.674 6.547 -30.420 1.00 61.81 258 ILE A C 1
ATOM 642 O O . ILE A 1 99 ? 29.207 7.345 -31.237 1.00 62.39 258 ILE A O 1
ATOM 647 N N . VAL A 1 100 ? 29.035 6.206 -29.310 1.00 53.22 259 VAL A N 1
ATOM 648 C CA . VAL A 1 100 ? 27.649 6.573 -29.071 1.00 52.18 259 VAL A CA 1
ATOM 649 C C . VAL A 1 100 ? 27.623 7.730 -28.085 1.00 51.75 259 VAL A C 1
ATOM 650 O O . VAL A 1 100 ? 28.287 7.682 -27.044 1.00 51.64 259 VAL A O 1
ATOM 654 N N . VAL A 1 101 ? 26.863 8.772 -28.418 1.00 48.48 260 VAL A N 1
ATOM 655 C CA . VAL A 1 101 ? 26.679 9.938 -27.565 1.00 48.29 260 VAL A CA 1
ATOM 656 C C . VAL A 1 101 ? 25.272 9.884 -26.989 1.00 46.89 260 VAL A C 1
ATOM 657 O O . VAL A 1 101 ? 24.307 9.629 -27.718 1.00 46.98 260 VAL A O 1
ATOM 661 N N . GLY A 1 102 ? 25.151 10.117 -25.685 1.00 47.24 261 GLY A N 1
ATOM 662 C CA . GLY A 1 102 ? 23.853 10.061 -25.040 1.00 46.73 261 GLY A CA 1
ATOM 663 C C . GLY A 1 102 ? 23.889 10.702 -23.674 1.00 46.75 261 GLY A C 1
ATOM 664 O O . GLY A 1 102 ? 24.898 10.634 -22.965 1.00 47.04 261 GLY A O 1
ATOM 665 N N . HIS A 1 103 ? 22.774 11.322 -23.301 1.00 51.23 262 HIS A N 1
ATOM 666 C CA . HIS A 1 103 ? 22.626 11.961 -22.000 1.00 51.56 262 HIS A CA 1
ATOM 667 C C . HIS A 1 103 ? 22.130 10.930 -20.993 1.00 51.53 262 HIS A C 1
ATOM 668 O O . HIS A 1 103 ? 21.010 10.421 -21.124 1.00 51.41 262 HIS A O 1
ATOM 675 N N . ALA A 1 104 ? 22.958 10.627 -19.992 1.00 67.27 263 ALA A N 1
ATOM 676 C CA . ALA A 1 104 ? 22.667 9.600 -18.993 1.00 67.57 263 ALA A CA 1
ATOM 677 C C . ALA A 1 104 ? 22.251 8.299 -19.676 1.00 66.88 263 ALA A C 1
ATOM 678 O O . ALA A 1 104 ? 21.179 7.741 -19.435 1.00 67.01 263 ALA A O 1
ATOM 680 N N . ILE A 1 105 ? 23.133 7.828 -20.554 1.00 51.99 264 ILE A N 1
ATOM 681 C CA . ILE A 1 105 ? 22.769 6.730 -21.437 1.00 51.49 264 ILE A CA 1
ATOM 682 C C . ILE A 1 105 ? 22.830 5.383 -20.731 1.00 51.62 264 ILE A C 1
ATOM 683 O O . ILE A 1 105 ? 22.107 4.453 -21.106 1.00 51.52 264 ILE A O 1
ATOM 688 N N . HIS A 1 106 ? 23.699 5.241 -19.727 1.00 47.22 265 HIS A N 1
ATOM 689 C CA . HIS A 1 106 ? 23.742 4.003 -18.958 1.00 47.59 265 HIS A CA 1
ATOM 690 C C . HIS A 1 106 ? 22.388 3.691 -18.335 1.00 47.95 265 HIS A C 1
ATOM 691 O O . HIS A 1 106 ? 22.043 2.519 -18.149 1.00 48.07 265 HIS A O 1
ATOM 698 N N . ASN A 1 107 ? 21.609 4.726 -18.016 1.00 55.19 266 ASN A N 1
ATOM 699 C CA . ASN A 1 107 ? 20.248 4.515 -17.536 1.00 55.86 266 ASN A CA 1
ATOM 700 C C . ASN A 1 107 ? 19.380 3.862 -18.600 1.00 55.45 266 ASN A C 1
ATOM 701 O O . ASN A 1 107 ? 18.453 3.112 -18.274 1.00 56.17 266 ASN A O 1
ATOM 706 N N . ASP A 1 108 ? 19.654 4.135 -19.873 1.00 51.11 267 ASP A N 1
ATOM 707 C CA . ASP A 1 108 ? 18.875 3.545 -20.952 1.00 51.25 267 ASP A CA 1
ATOM 708 C C . ASP A 1 108 ? 19.427 2.206 -21.414 1.00 50.99 267 ASP A C 1
ATOM 709 O O . ASP A 1 108 ? 18.676 1.415 -21.996 1.00 51.60 267 ASP A O 1
ATOM 714 N N . PHE A 1 109 ? 20.712 1.934 -21.158 1.00 45.95 268 PHE A N 1
ATOM 715 C CA . PHE A 1 109 ? 21.310 0.656 -21.536 1.00 45.82 268 PHE A CA 1
ATOM 716 C C . PHE A 1 109 ? 20.478 -0.516 -21.031 1.00 46.42 268 PHE A C 1
ATOM 717 O O . PHE A 1 109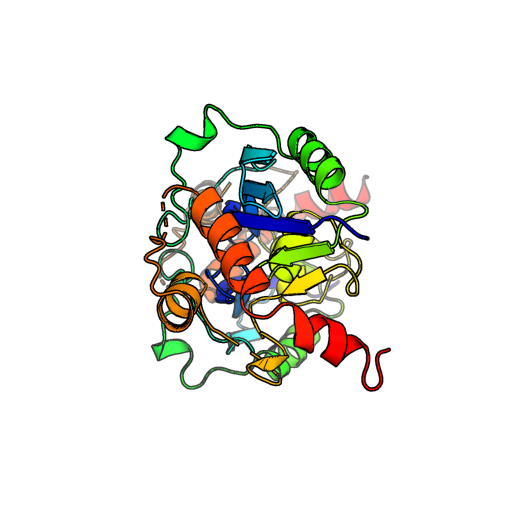 ? 20.237 -1.484 -21.759 1.00 46.71 268 PHE A O 1
ATOM 725 N N . LYS A 1 110 ? 20.025 -0.435 -19.779 1.00 47.68 269 LYS A N 1
ATOM 726 C CA . LYS A 1 110 ? 19.262 -1.534 -19.196 1.00 48.41 269 LYS A CA 1
ATOM 727 C C . LYS A 1 110 ? 17.916 -1.710 -19.893 1.00 49.23 269 LYS A C 1
ATOM 728 O O . LYS A 1 110 ? 17.438 -2.839 -20.050 1.00 49.82 269 LYS A O 1
ATOM 734 N N . ALA A 1 111 ? 17.294 -0.612 -20.328 1.00 53.56 270 ALA A N 1
ATOM 735 C CA . ALA A 1 111 ? 16.037 -0.714 -21.057 1.00 54.84 270 ALA A CA 1
ATOM 736 C C . ALA A 1 111 ? 16.238 -1.136 -22.504 1.00 54.99 270 ALA A C 1
ATOM 737 O O . ALA A 1 111 ? 15.287 -1.614 -23.133 1.00 56.56 270 ALA A O 1
ATOM 739 N N . LEU A 1 112 ? 17.440 -0.956 -23.049 1.00 52.93 271 LEU A N 1
ATOM 740 C CA . LEU A 1 112 ? 17.805 -1.585 -24.308 1.00 53.23 271 LEU A CA 1
ATOM 741 C C . LEU A 1 112 ? 18.376 -2.979 -24.114 1.00 53.09 271 LEU A C 1
ATOM 742 O O . LEU A 1 112 ? 18.499 -3.723 -25.094 1.00 53.75 271 LEU A O 1
ATOM 747 N N . GLN A 1 113 ? 18.720 -3.343 -22.875 1.00 57.27 272 GLN A N 1
ATOM 748 C CA . GLN A 1 113 ? 19.371 -4.610 -22.540 1.00 57.09 272 GLN A CA 1
ATOM 749 C C . GLN A 1 113 ? 20.649 -4.828 -23.342 1.00 56.54 272 GLN A C 1
ATOM 750 O O . GLN A 1 113 ? 21.108 -5.963 -23.502 1.00 56.78 272 GLN A O 1
ATOM 756 N N . TYR A 1 114 ? 21.226 -3.744 -23.847 1.00 49.27 273 TYR A N 1
ATOM 757 C CA . TYR A 1 114 ? 22.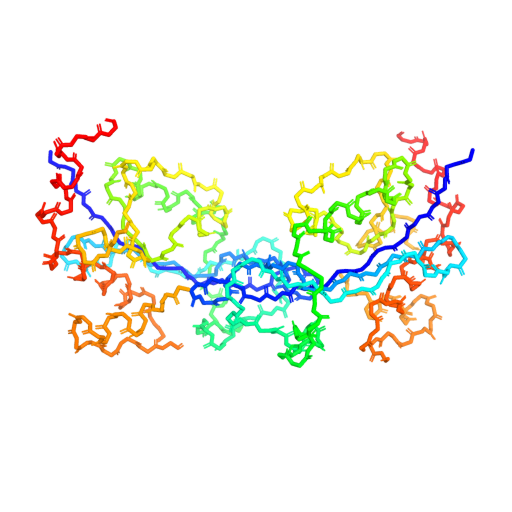550 -3.737 -24.452 1.00 48.89 273 TYR A CA 1
ATOM 758 C C . TYR A 1 114 ? 23.394 -2.751 -23.665 1.00 48.16 273 TYR A C 1
ATOM 759 O O . TYR A 1 114 ? 23.052 -1.567 -23.580 1.00 47.95 273 TYR A O 1
ATOM 768 N N . PHE A 1 115 ? 24.482 -3.239 -23.084 1.00 51.14 274 PHE A N 1
ATOM 769 C CA . PHE A 1 115 ? 25.379 -2.419 -22.279 1.00 51.03 274 PHE A CA 1
ATOM 770 C C . PHE A 1 115 ? 26.655 -2.206 -23.087 1.00 51.29 274 PHE A C 1
ATOM 771 O O . PHE A 1 115 ? 27.704 -2.802 -22.829 1.00 51.84 274 PHE A O 1
ATOM 779 N N . HIS A 1 116 ? 26.536 -1.346 -24.093 1.00 59.64 275 HIS A N 1
ATOM 780 C CA . HIS A 1 116 ? 27.544 -0.956 -25.065 1.00 60.11 275 HIS A CA 1
ATOM 781 C C . HIS A 1 116 ? 28.872 -0.669 -24.374 1.00 60.73 275 HIS A C 1
ATOM 782 O O . HIS A 1 116 ? 28.883 -0.184 -23.234 1.00 60.74 275 HIS A O 1
ATOM 789 N N . PRO A 1 117 ? 30.015 -0.964 -25.025 1.00 52.41 276 PRO A N 1
ATOM 790 C CA . PRO A 1 117 ? 31.319 -0.720 -24.396 1.00 53.56 276 PRO A CA 1
ATOM 791 C C . PRO A 1 117 ? 31.484 0.683 -23.833 1.00 53.82 276 PRO A C 1
ATOM 792 O O . PRO A 1 117 ? 30.804 1.619 -24.266 1.00 53.14 276 PRO A O 1
ATOM 796 N N . LYS A 1 118 ? 32.380 0.831 -22.855 1.00 52.36 277 LYS A N 1
ATOM 797 C CA . LYS A 1 118 ? 32.609 2.115 -22.204 1.00 52.94 277 LYS A CA 1
ATOM 798 C C . LYS A 1 118 ? 33.563 2.997 -22.996 1.00 54.12 277 LYS A C 1
ATOM 799 O O . LYS A 1 118 ? 33.358 4.213 -23.078 1.00 53.95 277 LYS A O 1
ATOM 805 N N . SER A 1 119 ? 34.593 2.407 -23.601 1.00 58.90 278 SER A N 1
ATOM 806 C CA . SER A 1 119 ? 35.510 3.154 -24.453 1.00 60.39 278 SER A CA 1
ATOM 807 C C . SER A 1 119 ? 34.844 3.709 -25.705 1.00 59.46 278 SER A C 1
ATOM 808 O O . SER A 1 119 ? 35.510 4.411 -26.472 1.00 60.80 278 SER A O 1
ATOM 811 N N . LEU A 1 120 ? 33.566 3.413 -25.935 1.00 56.14 279 LEU A N 1
ATOM 812 C CA . LEU A 1 120 ? 32.799 4.011 -27.022 1.00 55.50 279 LEU A CA 1
ATOM 813 C C . LEU A 1 120 ? 31.594 4.775 -26.494 1.00 54.05 279 LEU A C 1
ATOM 814 O O . LEU A 1 120 ? 30.747 5.208 -27.288 1.00 53.52 279 LEU A O 1
ATOM 819 N N . THR A 1 121 ? 31.490 4.937 -25.179 1.00 52.64 280 THR A N 1
ATOM 820 C CA . THR A 1 121 ? 30.352 5.586 -24.543 1.00 51.48 280 THR A CA 1
ATOM 821 C C . THR A 1 121 ? 30.743 7.003 -24.153 1.00 52.11 280 THR A C 1
ATOM 822 O O . THR A 1 121 ? 31.715 7.204 -23.416 1.00 53.20 280 THR A O 1
ATOM 826 N N . ARG A 1 122 ? 29.982 7.977 -24.644 1.00 59.40 281 ARG A N 1
ATOM 827 C CA . ARG A 1 122 ? 30.186 9.387 -24.343 1.00 59.91 281 ARG A CA 1
ATOM 828 C C . ARG A 1 122 ? 28.900 9.925 -23.732 1.00 58.93 281 ARG A C 1
ATOM 829 O O . ARG A 1 122 ? 27.887 10.067 -24.426 1.00 58.25 281 ARG A O 1
ATOM 837 N N . ASP A 1 123 ? 28.938 10.212 -22.433 1.00 58.08 282 ASP A N 1
ATOM 838 C CA . ASP A 1 123 ? 27.758 10.619 -21.677 1.00 57.52 282 ASP A CA 1
ATOM 839 C C . ASP A 1 123 ? 27.781 12.132 -21.491 1.00 58.11 282 ASP A C 1
ATOM 840 O O . ASP A 1 123 ? 28.593 12.657 -20.723 1.00 59.18 282 ASP A O 1
ATOM 845 N N . THR A 1 124 ? 26.880 12.833 -22.185 1.00 52.89 283 THR A N 1
ATOM 846 C CA . THR A 1 124 ? 26.745 14.271 -21.988 1.00 53.45 283 THR A CA 1
ATOM 847 C C . THR A 1 124 ? 26.236 14.625 -20.598 1.00 53.82 283 THR A C 1
ATOM 848 O O . THR A 1 124 ? 26.323 15.794 -20.204 1.00 54.60 283 THR A O 1
ATOM 852 N N . SER A 1 125 ? 25.707 13.651 -19.850 1.00 52.61 284 SER A N 1
ATOM 853 C CA . SER A 1 125 ? 25.346 13.890 -18.458 1.00 53.44 284 SER A CA 1
ATOM 854 C C . SER A 1 125 ? 26.550 14.289 -17.622 1.00 54.89 284 SER A C 1
ATOM 855 O O . SER A 1 125 ? 26.379 14.840 -16.530 1.00 56.03 284 SER A O 1
ATOM 858 N N . HIS A 1 126 ? 27.760 14.016 -18.105 1.00 66.06 285 HIS A N 1
ATOM 859 C CA . HIS A 1 126 ? 28.984 14.519 -17.491 1.00 67.60 285 HIS A CA 1
ATOM 860 C C . HIS A 1 126 ? 29.974 14.823 -18.604 1.00 67.63 285 HIS A C 1
ATOM 861 O O . HIS A 1 126 ? 30.516 13.904 -19.225 1.00 67.28 285 HIS A O 1
ATOM 868 N N . ILE A 1 127 ? 30.196 16.108 -18.866 1.00 92.44 286 ILE A N 1
ATOM 869 C CA . ILE A 1 127 ? 31.222 16.549 -19.806 1.00 92.96 286 ILE A CA 1
ATOM 870 C C . ILE A 1 127 ? 32.386 17.076 -18.975 1.00 94.71 286 ILE A C 1
ATOM 871 O O . ILE A 1 127 ? 32.384 18.254 -18.594 1.00 95.83 286 ILE A O 1
ATOM 876 N N . PRO A 1 128 ? 33.373 16.245 -18.649 1.00 79.26 287 PRO A N 1
ATOM 877 C CA . PRO A 1 128 ? 34.451 16.668 -17.741 1.00 81.05 287 PRO A CA 1
ATOM 878 C C . PRO A 1 128 ? 35.199 17.890 -18.250 1.00 83.26 287 PRO A C 1
ATOM 879 O O . PRO A 1 128 ? 35.741 18.654 -17.437 1.00 85.19 287 PRO A O 1
ATOM 883 N N . PRO A 1 129 ? 35.292 18.109 -19.574 1.00 73.44 288 PRO A N 1
ATOM 884 C CA . PRO A 1 129 ? 35.759 19.428 -20.032 1.00 76.05 288 PRO A CA 1
ATOM 885 C C . PRO A 1 129 ? 34.942 20.589 -19.482 1.00 76.47 288 PRO A C 1
ATOM 886 O O . PRO A 1 129 ? 35.505 21.659 -19.222 1.00 79.02 288 PRO A O 1
ATOM 890 N N . LEU A 1 130 ? 33.633 20.407 -19.303 1.00 66.83 289 LEU A N 1
ATOM 891 C CA . LEU A 1 130 ? 32.760 21.428 -18.717 1.00 67.16 289 LEU A CA 1
ATOM 892 C C . LEU A 1 130 ? 32.828 22.763 -19.456 1.00 69.45 289 LEU A C 1
ATOM 893 O O . LEU A 1 130 ? 32.767 22.812 -20.684 1.00 69.57 289 LEU A O 1
ATOM 898 N N . MET A 1 142 ? 22.055 17.498 -14.106 1.00 63.53 301 MET A N 1
ATOM 899 C CA . MET A 1 142 ? 21.572 18.559 -14.982 1.00 62.92 301 MET A CA 1
ATOM 900 C C . MET A 1 142 ? 20.794 17.986 -16.160 1.00 61.32 301 MET A C 1
ATOM 901 O O . MET A 1 142 ? 21.251 17.057 -16.825 1.00 60.37 301 MET A O 1
ATOM 906 N N . SER A 1 143 ? 19.614 18.545 -16.409 1.00 52.43 302 SER A N 1
ATOM 907 C CA . SER A 1 143 ? 18.793 18.093 -17.519 1.00 51.34 302 SER A CA 1
ATOM 908 C C . SER A 1 143 ? 19.418 18.498 -18.850 1.00 50.66 302 SER A C 1
ATOM 909 O O . SER A 1 143 ? 20.199 19.449 -18.942 1.00 51.14 302 SER A O 1
ATOM 912 N N . LEU A 1 144 ? 19.064 17.751 -19.898 1.00 53.13 303 LEU A N 1
ATOM 913 C CA . LEU A 1 144 ? 19.526 18.106 -21.233 1.00 52.80 303 LEU A CA 1
ATOM 914 C C . LEU A 1 144 ? 18.860 19.379 -21.730 1.00 53.39 303 LEU A C 1
ATOM 915 O O . LEU A 1 144 ? 19.458 20.121 -22.519 1.00 53.68 303 LEU A O 1
ATOM 920 N N . LYS A 1 145 ? 17.630 19.648 -21.284 1.00 59.33 304 LYS A N 1
ATOM 921 C CA . LYS A 1 145 ? 16.943 20.876 -21.668 1.00 60.07 304 LYS A CA 1
ATOM 922 C C . LYS A 1 145 ? 17.746 22.104 -21.267 1.00 61.04 304 LYS A C 1
ATOM 923 O O . LYS A 1 145 ? 18.007 22.991 -22.088 1.00 62.10 304 LYS A O 1
ATOM 929 N N . HIS A 1 146 ? 18.150 22.164 -20.001 1.00 60.64 305 HIS A N 1
ATOM 930 C CA . HIS A 1 146 ? 18.921 23.306 -19.528 1.00 62.17 305 HIS A CA 1
ATOM 931 C C . HIS A 1 146 ? 20.326 23.301 -20.117 1.00 62.47 305 HIS A C 1
ATOM 932 O O . HIS A 1 146 ? 20.847 24.355 -20.497 1.00 64.32 305 HIS A O 1
ATOM 939 N N . LEU A 1 147 ? 20.912 22.131 -20.293 1.00 53.94 306 LEU A N 1
ATOM 940 C CA . LEU A 1 147 ? 22.283 22.064 -20.838 1.00 54.75 306 LEU A CA 1
ATOM 941 C C . LEU A 1 147 ? 22.256 22.416 -22.307 1.00 55.66 306 LEU A C 1
ATOM 942 O O . LEU A 1 147 ? 23.170 22.979 -22.777 1.00 57.30 306 LEU A O 1
ATOM 947 N N . THR A 1 148 ? 21.169 22.151 -22.986 1.00 55.77 307 THR A N 1
ATOM 948 C CA . THR A 1 148 ? 21.165 22.490 -24.419 1.00 56.77 307 THR A CA 1
ATOM 949 C C . THR A 1 148 ? 20.885 23.963 -24.618 1.00 59.02 307 THR A C 1
ATOM 950 O O . THR A 1 148 ? 21.048 24.397 -25.698 1.00 60.36 307 THR A O 1
ATOM 954 N N . LYS A 1 149 ? 20.368 24.662 -23.630 1.00 58.67 308 LYS A N 1
ATOM 955 C CA . LYS A 1 149 ? 20.241 26.116 -23.795 1.00 61.17 308 LYS A CA 1
ATOM 956 C C . LYS A 1 149 ? 21.520 26.687 -23.200 1.00 62.70 308 LYS A C 1
ATOM 957 O O . LYS A 1 149 ? 22.219 27.378 -23.859 1.00 64.66 308 LYS A O 1
ATOM 963 N N . LYS A 1 150 ? 21.857 26.256 -22.013 1.00 61.96 309 LYS A N 1
ATOM 964 C CA . LYS A 1 150 ? 23.045 26.751 -21.298 1.00 63.52 309 LYS A CA 1
ATOM 965 C C . LYS A 1 150 ? 24.321 26.646 -22.107 1.00 64.48 309 LYS A C 1
ATOM 966 O O . LYS A 1 150 ? 25.227 27.300 -21.748 1.00 66.40 309 LYS A O 1
ATOM 972 N N . LEU A 1 151 ? 24.391 25.787 -23.107 1.00 63.07 310 LEU A N 1
ATOM 973 C CA . LEU A 1 151 ? 25.608 25.642 -23.893 1.00 64.11 310 LEU A CA 1
ATOM 974 C C . LEU A 1 151 ? 25.429 25.889 -25.382 1.00 65.04 310 LEU A C 1
ATOM 975 O O . LEU A 1 151 ? 26.378 26.340 -26.028 1.00 67.03 310 LEU A O 1
ATOM 980 N N . LEU A 1 152 ? 24.253 25.621 -25.947 1.00 63.88 311 LEU A N 1
ATOM 981 C CA . LEU A 1 152 ? 24.033 25.776 -27.379 1.00 64.82 311 LEU A CA 1
ATOM 982 C C . LEU A 1 152 ? 23.053 26.883 -27.735 1.00 66.31 311 LEU A C 1
ATOM 983 O O . LEU A 1 152 ? 22.889 27.175 -28.926 1.00 67.56 311 LEU A O 1
ATOM 988 N N . ASN A 1 153 ? 22.407 27.504 -26.747 1.00 76.01 312 ASN A N 1
ATOM 989 C CA . ASN A 1 153 ? 21.279 28.407 -26.980 1.00 77.15 312 ASN A CA 1
ATOM 990 C C . ASN A 1 153 ? 20.238 27.759 -27.887 1.00 75.94 312 ASN A C 1
ATOM 991 O O . ASN A 1 153 ? 19.645 28.402 -28.754 1.00 77.46 312 ASN A O 1
ATOM 996 N N . ARG A 1 154 ? 20.030 26.464 -27.699 1.00 66.57 313 ARG A N 1
ATOM 997 C CA . ARG A 1 154 ? 18.944 25.744 -28.340 1.00 65.31 313 ARG A CA 1
ATOM 998 C C . ARG A 1 154 ? 17.947 25.339 -27.267 1.00 63.52 313 ARG A C 1
ATOM 999 O O . ARG A 1 154 ? 18.333 24.797 -26.228 1.00 62.11 313 ARG A O 1
ATOM 1007 N N . ASP A 1 155 ? 16.672 25.621 -27.504 1.00 83.81 314 ASP A N 1
ATOM 1008 C CA . ASP A 1 155 ? 15.618 25.261 -26.561 1.00 82.49 314 ASP A CA 1
ATOM 1009 C C . ASP A 1 155 ? 15.065 23.913 -27.005 1.00 80.76 314 ASP A C 1
ATOM 1010 O O . ASP A 1 155 ? 14.296 23.825 -27.964 1.00 81.27 314 ASP A O 1
ATOM 1015 N N . ILE A 1 156 ? 15.470 22.859 -26.305 1.00 100.78 315 ILE A N 1
ATOM 1016 C CA . ILE A 1 156 ? 14.969 21.518 -26.570 1.00 99.59 315 ILE A CA 1
ATOM 1017 C C . ILE A 1 156 ? 13.503 21.464 -26.142 1.00 100.10 315 ILE A C 1
ATOM 1018 O O . ILE A 1 156 ? 12.970 22.444 -25.609 1.00 100.63 315 ILE A O 1
ATOM 1023 N N . GLN A 1 157 ? 12.847 20.320 -26.376 1.00 81.29 316 GLN A N 1
ATOM 1024 C CA . GLN A 1 157 ? 11.425 20.107 -26.072 1.00 82.17 316 GLN A CA 1
ATOM 1025 C C . GLN A 1 157 ? 10.537 20.907 -27.020 1.00 83.60 316 GLN A C 1
ATOM 1026 O O . GLN A 1 157 ? 9.570 21.535 -26.590 1.00 84.27 316 GLN A O 1
ATOM 1032 N N . VAL A 1 158 ? 10.884 20.923 -28.304 1.00 87.89 317 VAL A N 1
ATOM 1033 C CA . VAL A 1 158 ? 10.032 21.562 -29.310 1.00 89.43 317 VAL A CA 1
ATOM 1034 C C . VAL A 1 158 ? 9.842 20.628 -30.501 1.00 90.62 317 VAL A C 1
ATOM 1035 O O . VAL A 1 158 ? 8.951 19.778 -30.495 1.00 90.89 317 VAL A O 1
ATOM 1039 N N . HIS A 1 163 ? 8.717 17.367 -28.456 1.00 95.13 322 HIS A N 1
ATOM 1040 C CA . HIS A 1 163 ? 8.210 16.178 -29.132 1.00 96.35 322 HIS A CA 1
ATOM 1041 C C . HIS A 1 163 ? 9.089 15.798 -30.318 1.00 96.58 322 HIS A C 1
ATOM 1042 O O . HIS A 1 163 ? 8.610 15.665 -31.445 1.00 98.31 322 HIS A O 1
ATOM 1049 N N . SER A 1 164 ? 10.385 15.625 -30.060 1.00 64.76 323 SER A N 1
ATOM 1050 C CA . SER A 1 164 ? 11.313 15.226 -31.110 1.00 64.95 323 SER A CA 1
ATOM 1051 C C . SER A 1 164 ? 12.591 14.652 -30.519 1.00 62.97 323 SER A C 1
ATOM 1052 O O . SER A 1 164 ? 13.583 15.372 -30.363 1.00 61.79 323 SER A O 1
ATOM 1055 N N . SER A 1 165 ? 12.580 13.356 -30.192 1.00 62.46 324 SER A N 1
ATOM 1056 C CA . SER A 1 165 ? 13.808 12.682 -29.789 1.00 60.77 324 SER A CA 1
ATOM 1057 C C . SER A 1 165 ? 14.897 12.824 -30.841 1.00 60.85 324 SER A C 1
ATOM 1058 O O . SER A 1 165 ? 16.084 12.678 -30.524 1.00 59.41 324 SER A O 1
ATOM 1061 N N . VAL A 1 166 ? 14.513 13.098 -32.091 1.00 63.61 325 VAL A N 1
ATOM 1062 C CA . VAL A 1 166 ? 15.477 13.491 -33.111 1.00 64.10 325 VAL A CA 1
ATOM 1063 C C . VAL A 1 166 ? 16.227 14.743 -32.680 1.00 62.86 325 VAL A C 1
ATOM 1064 O O . VAL A 1 166 ? 17.449 14.842 -32.842 1.00 62.24 325 VAL A O 1
ATOM 1068 N N . GLU A 1 167 ? 15.489 15.708 -32.156 1.00 61.86 326 GLU A N 1
ATOM 1069 C CA . GLU A 1 167 ? 16.075 17.010 -31.772 1.00 61.12 326 GLU A CA 1
ATOM 1070 C C . GLU A 1 167 ? 16.954 16.833 -30.564 1.00 59.20 326 GLU A C 1
ATOM 1071 O O . GLU A 1 167 ? 17.998 17.411 -30.493 1.00 58.72 326 GLU A O 1
ATOM 1077 N N . ALA A 1 168 ? 16.491 16.028 -29.638 1.00 71.17 327 ALA A N 1
ATOM 1078 C CA . ALA A 1 168 ? 17.265 15.780 -28.416 1.00 69.59 327 ALA A CA 1
ATOM 1079 C C . ALA A 1 168 ? 18.520 14.965 -28.740 1.00 69.01 327 ALA A C 1
ATOM 1080 O O . ALA A 1 168 ? 19.477 15.137 -28.045 1.00 68.12 327 ALA A O 1
ATOM 1082 N N . ALA A 1 169 ? 18.504 14.120 -29.776 1.00 48.83 328 ALA A N 1
ATOM 1083 C CA . ALA A 1 169 ? 19.697 13.393 -30.269 1.00 49.08 328 ALA A CA 1
ATOM 1084 C C . ALA A 1 169 ? 20.687 14.376 -30.899 1.00 50.90 328 ALA A C 1
ATOM 1085 O O . ALA A 1 169 ? 21.803 14.392 -30.441 1.00 50.96 328 ALA A O 1
ATOM 1087 N N . GLN A 1 170 ? 20.268 15.188 -31.879 1.00 55.25 329 GLN A N 1
ATOM 1088 C CA . GLN A 1 170 ? 21.142 16.182 -32.494 1.00 56.04 329 GLN A CA 1
ATOM 1089 C C . GLN A 1 170 ? 21.724 17.122 -31.447 1.00 55.29 329 GLN A C 1
ATOM 1090 O O . GLN A 1 170 ? 22.887 17.530 -31.545 1.00 56.39 329 GLN A O 1
ATOM 1096 N N . ALA A 1 171 ? 20.925 17.482 -30.440 1.00 53.59 330 ALA A N 1
ATOM 1097 C CA . ALA A 1 171 ? 21.421 18.327 -29.360 1.00 53.80 330 ALA A CA 1
ATOM 1098 C C . ALA A 1 171 ? 22.579 17.657 -28.634 1.00 53.05 330 ALA A C 1
ATOM 1099 O O . ALA A 1 171 ? 23.645 18.257 -28.454 1.00 54.27 330 ALA A O 1
ATOM 1101 N N . THR A 1 172 ? 22.387 16.404 -28.212 1.00 51.23 331 THR A N 1
ATOM 1102 C CA . THR A 1 172 ? 23.481 15.646 -27.614 1.00 50.68 331 THR A CA 1
ATOM 1103 C C . THR A 1 172 ? 24.654 15.512 -28.573 1.00 52.06 331 THR A C 1
ATOM 1104 O O . THR A 1 172 ? 25.811 15.494 -28.140 1.00 52.57 331 THR A O 1
ATOM 1108 N N . MET A 1 173 ? 24.377 15.416 -29.873 1.00 59.39 33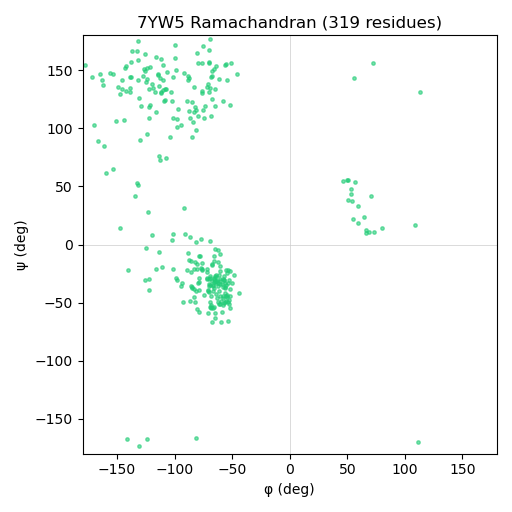2 MET A N 1
ATOM 1109 C CA . MET A 1 173 ? 25.458 15.323 -30.847 1.00 60.99 332 MET A CA 1
ATOM 1110 C C . MET A 1 173 ? 26.222 16.636 -30.942 1.00 63.03 332 MET A C 1
ATOM 1111 O O . MET A 1 173 ? 27.450 16.661 -30.806 1.00 63.99 332 MET A O 1
ATOM 1116 N N . GLU A 1 174 ? 25.509 17.741 -31.177 1.00 59.07 333 GLU A N 1
ATOM 1117 C CA . GLU A 1 174 ? 26.163 19.045 -31.218 1.00 61.20 333 GLU A CA 1
ATOM 1118 C C . GLU A 1 174 ? 26.832 19.377 -29.892 1.00 60.97 333 GLU A C 1
ATOM 1119 O O . GLU A 1 174 ? 27.880 20.032 -29.874 1.00 62.79 333 GLU A O 1
ATOM 1125 N N . LEU A 1 175 ? 26.244 18.938 -28.776 1.00 57.33 334 LEU A N 1
ATOM 1126 C CA . LEU A 1 175 ? 26.895 19.117 -27.483 1.00 57.18 334 LEU A CA 1
ATOM 1127 C C . LEU A 1 175 ? 28.229 18.390 -27.430 1.00 57.49 334 LEU A C 1
ATOM 1128 O O . LEU A 1 175 ? 29.121 18.785 -26.672 1.00 58.41 334 LEU A O 1
ATOM 1133 N N . TYR A 1 176 ? 28.384 17.327 -28.222 1.00 69.37 335 TYR A N 1
ATOM 1134 C CA . TYR A 1 176 ? 29.652 16.610 -28.281 1.00 69.91 335 TYR A CA 1
ATOM 1135 C C . TYR A 1 176 ? 30.633 17.298 -29.223 1.00 72.54 335 TYR A C 1
ATOM 1136 O O . TYR A 1 176 ? 31.787 17.541 -28.855 1.00 73.91 335 TYR A O 1
ATOM 1138 N N . LYS A 1 177 ? 30.190 17.619 -30.444 1.00 63.80 336 LYS A N 1
ATOM 1139 C CA . LYS A 1 177 ? 31.036 18.361 -31.375 1.00 66.52 336 LYS A CA 1
ATOM 1140 C C . LYS A 1 177 ? 31.493 19.683 -30.779 1.00 68.20 336 LYS A C 1
ATOM 1141 O O . LYS A 1 177 ? 32.579 20.172 -31.107 1.00 70.53 336 LYS A O 1
ATOM 1147 N N . LEU A 1 178 ? 30.676 20.274 -29.904 1.00 65.65 337 LEU A N 1
ATOM 1148 C CA . LEU A 1 178 ? 31.080 21.474 -29.180 1.00 67.26 337 LEU A CA 1
ATOM 1149 C C . LEU A 1 178 ? 32.291 21.226 -28.293 1.00 67.77 337 LEU A C 1
ATOM 1150 O O . LEU A 1 178 ? 32.935 22.185 -27.854 1.00 69.77 337 LEU A O 1
ATOM 1155 N N . VAL A 1 179 ? 32.633 19.967 -28.038 1.00 65.08 338 VAL A N 1
ATOM 1156 C CA . VAL A 1 179 ? 33.660 19.666 -27.051 1.00 65.41 338 VAL A CA 1
ATOM 1157 C C . VAL A 1 179 ? 34.408 18.413 -27.497 1.00 65.08 338 VAL A C 1
ATOM 1158 O O . VAL A 1 179 ? 35.150 17.806 -26.718 1.00 64.89 338 VAL A O 1
ATOM 1162 N N . GLU A 1 180 ? 34.220 18.035 -28.768 1.00 68.08 339 GLU A N 1
ATOM 1163 C CA . GLU A 1 180 ? 34.879 16.860 -29.332 1.00 68.04 339 GLU A CA 1
ATOM 1164 C C . GLU A 1 180 ? 36.379 16.901 -29.114 1.00 70.17 339 GLU A C 1
ATOM 1165 O O . GLU A 1 180 ? 36.992 15.908 -28.704 1.00 69.67 339 GLU A O 1
ATOM 1171 N N . VAL A 1 181 ? 36.990 18.043 -29.416 1.00 69.92 340 VAL A N 1
ATOM 1172 C CA . VAL A 1 181 ? 38.440 18.140 -29.368 1.00 72.41 340 VAL A CA 1
ATOM 1173 C C . VAL A 1 181 ? 38.934 18.038 -27.934 1.00 72.09 340 VAL A C 1
ATOM 1174 O O . VAL A 1 181 ? 39.903 17.326 -27.647 1.00 72.72 340 VAL A O 1
ATOM 1178 N N . GLU A 1 182 ? 38.276 18.738 -27.008 1.00 71.28 341 GLU A N 1
ATOM 1179 C CA . GLU A 1 182 ? 38.669 18.664 -25.607 1.00 71.09 341 GLU A CA 1
ATOM 1180 C C . GLU A 1 182 ? 38.216 17.370 -24.943 1.00 68.27 341 GLU A C 1
ATOM 1181 O O . GLU A 1 182 ? 38.786 16.984 -23.917 1.00 68.33 341 GLU A O 1
ATOM 1187 N N . TRP A 1 183 ? 37.207 16.701 -25.502 1.00 81.39 342 TRP A N 1
ATOM 1188 C CA . TRP A 1 183 ? 36.780 15.385 -25.042 1.00 78.94 342 TRP A CA 1
ATOM 1189 C C . TRP A 1 183 ? 37.910 14.370 -25.143 1.00 79.72 342 TRP A C 1
ATOM 1190 O O . TRP A 1 183 ? 38.415 13.876 -24.130 1.00 79.57 342 TRP A O 1
ATOM 1201 N N . GLU A 1 184 ? 38.311 14.072 -26.380 1.00 76.05 343 GLU A N 1
ATOM 1202 C CA . GLU A 1 184 ? 39.081 12.869 -26.670 1.00 76.36 343 GLU A CA 1
ATOM 1203 C C . GLU A 1 184 ? 40.515 12.935 -26.164 1.00 78.67 343 GLU A C 1
ATOM 1204 O O . GLU A 1 184 ? 41.128 11.883 -25.956 1.00 78.71 343 GLU A O 1
ATOM 1210 N N . GLU A 1 185 ? 41.070 14.133 -25.975 1.00 83.10 344 GLU A N 1
ATOM 1211 C CA . GLU A 1 185 ? 42.442 14.221 -25.484 1.00 85.58 344 GLU A CA 1
ATOM 1212 C C . GLU A 1 185 ? 42.540 13.707 -24.055 1.00 84.56 344 GLU A C 1
ATOM 1213 O O . GLU A 1 185 ? 43.331 12.803 -23.764 1.00 85.11 344 GLU A O 1
ATOM 1219 N N . HIS A 1 186 ? 41.725 14.258 -23.150 1.00 104.29 345 HIS A N 1
ATOM 1220 C CA . HIS A 1 186 ? 41.721 13.797 -21.765 1.00 103.36 345 HIS A CA 1
ATOM 1221 C C . HIS A 1 186 ? 41.339 12.328 -21.645 1.00 101.09 345 HIS A C 1
ATOM 1222 O O . HIS A 1 186 ? 41.686 11.686 -20.648 1.00 100.92 345 HIS A O 1
ATOM 1224 N N . LEU A 1 187 ? 40.631 11.780 -22.633 1.00 65.52 346 LEU A N 1
ATOM 1225 C CA . LEU A 1 187 ? 40.304 10.360 -22.599 1.00 63.70 346 LEU A CA 1
ATOM 1226 C C . LEU A 1 187 ? 41.544 9.496 -22.791 1.00 65.39 346 LEU A C 1
ATOM 1227 O O . LEU A 1 187 ? 41.586 8.356 -22.314 1.00 64.49 346 LEU A O 1
ATOM 1232 N N . ALA A 1 188 ? 42.561 10.020 -23.475 1.00 68.03 347 ALA A N 1
ATOM 1233 C CA . ALA A 1 188 ? 43.820 9.309 -23.654 1.00 70.09 347 ALA A CA 1
ATOM 1234 C C . ALA A 1 188 ? 44.854 9.695 -22.604 1.00 72.14 347 ALA A C 1
ATOM 1235 O O . ALA A 1 188 ? 45.638 8.844 -22.171 1.00 73.04 347 ALA A O 1
ATOM 1237 N N . ARG A 1 189 ? 44.869 10.962 -22.183 1.00 84.58 348 ARG A N 1
ATOM 1238 C CA . ARG A 1 189 ? 45.821 11.412 -21.173 1.00 86.81 348 ARG A CA 1
ATOM 1239 C C . ARG A 1 189 ? 45.583 10.770 -19.811 1.00 85.45 348 ARG A C 1
ATOM 1240 O O . ARG A 1 189 ? 46.419 10.934 -18.914 1.00 87.39 348 ARG A O 1
ATOM 1248 N N . ASN A 1 190 ? 44.472 10.061 -19.630 1.00 77.48 349 ASN A N 1
ATOM 1249 C CA . ASN A 1 190 ? 44.233 9.293 -18.413 1.00 76.24 349 ASN A CA 1
ATOM 1250 C C . ASN A 1 190 ? 43.784 7.876 -18.754 1.00 74.27 349 ASN A C 1
ATOM 1251 O O . ASN A 1 190 ? 44.053 7.376 -19.846 1.00 74.64 349 ASN A O 1
ATOM 1256 N N . PRO B 1 17 ? 9.009 -24.443 9.754 1.00 100.21 176 PRO B N 1
ATOM 1257 C CA . PRO B 1 17 ? 7.856 -23.538 9.711 1.00 99.33 176 PRO B CA 1
ATOM 1258 C C . PRO B 1 17 ? 8.274 -22.093 9.448 1.00 96.79 176 PRO B C 1
ATOM 1259 O O . PRO B 1 17 ? 8.418 -21.310 10.388 1.00 96.99 176 PRO B O 1
ATOM 1263 N N . ARG B 1 18 ? 8.457 -21.750 8.175 1.00 69.21 177 ARG B N 1
ATOM 1264 C CA . ARG B 1 18 ? 8.968 -20.435 7.812 1.00 66.93 177 ARG B CA 1
ATOM 1265 C C . ARG B 1 18 ? 7.954 -19.347 8.142 1.00 66.95 177 ARG B C 1
ATOM 1266 O O . ARG B 1 18 ? 6.800 -19.406 7.708 1.00 66.97 177 ARG B O 1
ATOM 1274 N N . LYS B 1 19 ? 8.387 -18.353 8.914 1.00 65.78 178 LYS B N 1
ATOM 1275 C CA . LYS B 1 19 ? 7.565 -17.176 9.138 1.00 65.17 178 LYS B CA 1
ATOM 1276 C C . LYS B 1 19 ? 7.490 -16.349 7.857 1.00 62.96 178 LYS B C 1
ATOM 1277 O O . LYS B 1 19 ? 8.350 -16.440 6.978 1.00 61.79 178 LYS B O 1
ATOM 1283 N N . MET B 1 20 ? 6.437 -15.542 7.746 1.00 72.61 179 MET B N 1
ATOM 1284 C CA . MET B 1 20 ? 6.110 -14.891 6.486 1.00 71.81 179 MET B CA 1
ATOM 1285 C C . MET B 1 20 ? 5.964 -13.388 6.674 1.00 71.26 179 MET B C 1
ATOM 1286 O O . MET B 1 20 ? 5.591 -12.907 7.749 1.00 72.09 179 MET B O 1
ATOM 1291 N N . VAL B 1 21 ? 6.263 -12.652 5.602 1.00 78.48 180 VAL B N 1
ATOM 1292 C CA . VAL B 1 21 ? 6.227 -11.196 5.587 1.00 77.77 180 VAL B CA 1
ATOM 1293 C C . VAL B 1 21 ? 5.575 -10.744 4.285 1.00 76.52 180 VAL B C 1
ATOM 1294 O O . VAL B 1 21 ? 5.415 -11.518 3.342 1.00 75.96 180 VAL B O 1
ATOM 1298 N N . ALA B 1 22 ? 5.210 -9.463 4.240 1.00 61.00 181 ALA B N 1
ATOM 1299 C CA . ALA B 1 22 ? 4.572 -8.873 3.068 1.00 59.77 181 ALA B CA 1
ATOM 1300 C C . ALA B 1 22 ? 5.095 -7.458 2.870 1.00 59.24 181 ALA B C 1
ATOM 1301 O O . ALA B 1 22 ? 5.130 -6.672 3.820 1.00 60.38 181 ALA B O 1
ATOM 1303 N N . ILE B 1 23 ? 5.487 -7.134 1.639 1.00 68.75 182 ILE B N 1
ATOM 1304 C CA . ILE B 1 23 ? 6.115 -5.853 1.336 1.00 68.44 182 ILE B CA 1
ATOM 1305 C C . ILE B 1 23 ? 5.295 -5.106 0.296 1.00 67.82 182 ILE B C 1
ATOM 1306 O O . ILE B 1 23 ? 4.603 -5.704 -0.534 1.00 67.22 182 ILE B O 1
ATOM 1311 N N . ASP B 1 24 ? 5.393 -3.779 0.345 1.00 66.19 183 ASP B N 1
ATOM 1312 C CA . ASP B 1 24 ? 4.897 -2.909 -0.713 1.00 65.71 183 ASP B CA 1
ATOM 1313 C C . ASP B 1 24 ? 5.832 -1.712 -0.797 1.00 66.22 183 ASP B C 1
ATOM 1314 O O . ASP B 1 24 ? 6.193 -1.134 0.232 1.00 67.56 183 ASP B O 1
ATOM 1319 N N . CYS B 1 25 ? 6.229 -1.353 -2.015 1.00 53.24 184 CYS B N 1
ATOM 1320 C CA . CYS B 1 25 ? 7.206 -0.297 -2.228 1.00 53.88 184 CYS B CA 1
ATOM 1321 C C . CYS B 1 25 ? 6.649 0.756 -3.172 1.00 54.04 184 CYS B C 1
ATOM 1322 O O . CYS B 1 25 ? 5.848 0.460 -4.062 1.00 53.25 184 CYS B O 1
ATOM 1325 N N . GLU B 1 26 ? 7.090 1.995 -2.969 1.00 57.61 185 GLU B N 1
ATOM 1326 C CA . GLU B 1 26 ? 6.737 3.113 -3.832 1.00 57.98 185 GLU B CA 1
ATOM 1327 C C . GLU B 1 26 ? 8.001 3.646 -4.491 1.00 58.36 185 GLU B C 1
ATOM 1328 O O . GLU B 1 26 ? 9.005 3.890 -3.812 1.00 59.37 185 GLU B O 1
ATOM 1334 N N . MET B 1 27 ? 7.948 3.821 -5.806 1.00 60.60 186 MET B N 1
ATOM 1335 C CA . MET B 1 27 ? 9.093 4.250 -6.595 1.00 60.91 186 MET B CA 1
ATOM 1336 C C . MET B 1 27 ? 8.980 5.732 -6.928 1.00 61.83 186 MET B C 1
ATOM 1337 O O . MET B 1 27 ? 7.881 6.245 -7.155 1.00 61.74 186 MET B O 1
ATOM 1342 N N . VAL B 1 28 ? 10.122 6.413 -6.954 1.00 51.91 187 VAL B N 1
ATOM 1343 C CA . VAL B 1 28 ? 10.224 7.741 -7.540 1.00 52.21 187 VAL B CA 1
ATOM 1344 C C . VAL B 1 28 ? 11.162 7.656 -8.736 1.00 51.54 187 VAL B C 1
ATOM 1345 O O . VAL B 1 28 ? 11.949 6.716 -8.880 1.00 51.28 187 VAL B O 1
ATOM 1349 N N . GLY B 1 29 ? 11.070 8.657 -9.605 1.00 49.22 188 GLY B N 1
ATOM 1350 C CA . GLY B 1 29 ? 11.885 8.672 -10.803 1.00 48.13 188 GLY B CA 1
ATOM 1351 C C . GLY B 1 29 ? 13.125 9.531 -10.680 1.00 48.08 188 GLY B C 1
ATOM 1352 O O . GLY B 1 29 ? 13.034 10.762 -10.664 1.00 48.15 188 GLY B O 1
ATOM 1353 N N . THR B 1 30 ? 14.286 8.896 -10.584 1.00 56.55 189 THR B N 1
ATOM 1354 C CA . THR B 1 30 ? 15.560 9.599 -10.600 1.00 56.33 189 THR B CA 1
ATOM 1355 C C . THR B 1 30 ? 16.184 9.510 -11.988 1.00 54.31 189 THR B C 1
ATOM 1356 O O . THR B 1 30 ? 15.709 8.792 -12.870 1.00 53.37 189 THR B O 1
ATOM 1360 N N . GLY B 1 31 ? 17.264 10.263 -12.177 1.00 62.39 190 GLY B N 1
ATOM 1361 C CA . GLY B 1 31 ? 17.866 10.406 -13.481 1.00 60.51 190 GLY B CA 1
ATOM 1362 C C . GLY B 1 31 ? 17.003 11.267 -14.381 1.00 59.67 190 GLY B C 1
ATOM 1363 O O . GLY B 1 31 ? 15.792 11.394 -14.169 1.00 60.30 190 GLY B O 1
ATOM 1364 N N . PRO B 1 32 ? 17.608 11.884 -15.395 1.00 52.79 191 PRO B N 1
ATOM 1365 C CA . PRO B 1 32 ? 16.842 12.767 -16.284 1.00 52.28 191 PRO B CA 1
ATOM 1366 C C . PRO B 1 32 ? 15.634 12.053 -16.873 1.00 52.23 191 PRO B C 1
ATOM 1367 O O . PRO B 1 32 ? 15.689 10.865 -17.204 1.00 51.92 191 PRO B O 1
ATOM 1371 N N . LYS B 1 33 ? 14.530 12.795 -16.980 1.00 51.16 192 LYS B N 1
ATOM 1372 C CA . LYS B 1 33 ? 13.209 12.305 -17.367 1.00 51.73 192 LYS B CA 1
ATOM 1373 C C . LYS B 1 33 ? 12.614 11.351 -16.338 1.00 52.82 192 LYS B C 1
ATOM 1374 O O . LYS B 1 33 ? 11.587 10.720 -16.616 1.00 53.50 192 LYS B O 1
ATOM 1380 N N . GLY B 1 34 ? 13.223 11.233 -15.160 1.00 52.34 193 GLY B N 1
ATOM 1381 C CA . GLY B 1 34 ? 12.707 10.351 -14.123 1.00 53.57 193 GLY B CA 1
ATOM 1382 C C . GLY B 1 34 ? 12.606 8.902 -14.541 1.00 53.51 193 GLY B C 1
ATOM 1383 O O . GLY B 1 34 ? 11.702 8.191 -14.086 1.00 54.50 193 GLY B O 1
ATOM 1384 N N . HIS B 1 35 ? 13.518 8.438 -15.389 1.00 63.45 194 HIS B N 1
ATOM 1385 C CA . HIS B 1 35 ? 13.423 7.118 -15.994 1.00 63.31 194 HIS B CA 1
ATOM 1386 C C . HIS B 1 35 ? 14.132 6.035 -15.192 1.00 63.58 194 HIS B C 1
ATOM 1387 O O . HIS B 1 35 ? 14.270 4.909 -15.682 1.00 63.23 194 HIS B O 1
ATOM 1394 N N . VAL B 1 36 ? 14.583 6.344 -13.980 1.00 53.54 195 VAL B N 1
ATOM 1395 C CA . VAL B 1 36 ? 15.165 5.358 -13.075 1.00 54.26 195 VAL B CA 1
ATOM 1396 C C . VAL B 1 36 ? 14.263 5.279 -11.854 1.00 55.77 195 VAL B C 1
ATOM 1397 O O . VAL B 1 36 ? 14.141 6.251 -11.099 1.00 56.56 195 VAL B O 1
ATOM 1401 N N . SER B 1 37 ? 13.626 4.126 -11.661 1.00 49.44 196 SER B N 1
ATOM 1402 C CA . SER B 1 37 ? 12.703 3.928 -10.547 1.00 50.06 196 SER B CA 1
ATOM 1403 C C . SER B 1 37 ? 13.509 3.605 -9.297 1.00 50.52 196 SER B C 1
ATOM 1404 O O . SER B 1 37 ? 13.924 2.462 -9.085 1.00 49.88 196 SER B O 1
ATOM 1407 N N . SER B 1 38 ? 13.736 4.615 -8.464 1.00 53.95 197 SER B N 1
ATOM 1408 C CA . SER B 1 38 ? 14.458 4.451 -7.213 1.00 54.99 197 SER B CA 1
ATOM 1409 C C . SER B 1 38 ? 13.478 4.320 -6.054 1.00 55.41 197 SER B C 1
ATOM 1410 O O . SER B 1 38 ? 12.372 4.868 -6.088 1.00 55.38 197 SER B O 1
ATOM 1413 N N . LEU B 1 39 ? 13.897 3.589 -5.025 1.00 60.19 198 LEU B N 1
ATOM 1414 C CA . LEU B 1 39 ? 13.020 3.311 -3.895 1.00 60.24 198 LEU B CA 1
ATOM 1415 C C . LEU B 1 39 ? 12.803 4.565 -3.057 1.00 62.40 198 LEU B C 1
ATOM 1416 O O . LEU B 1 39 ? 13.745 5.304 -2.759 1.00 64.22 198 LEU B O 1
ATOM 1421 N N . ALA B 1 40 ? 11.550 4.801 -2.678 1.00 52.59 199 ALA B N 1
ATOM 1422 C CA . ALA B 1 40 ? 11.165 5.963 -1.887 1.00 54.57 199 ALA B CA 1
ATOM 1423 C C . ALA B 1 40 ? 10.485 5.606 -0.576 1.00 55.35 199 ALA B C 1
ATOM 1424 O O . ALA B 1 40 ? 10.730 6.265 0.437 1.00 57.64 199 ALA B O 1
ATOM 1426 N N . ARG B 1 41 ? 9.627 4.586 -0.566 1.00 61.22 200 ARG B N 1
ATOM 1427 C CA . ARG B 1 41 ? 8.956 4.149 0.650 1.00 61.92 200 ARG B CA 1
ATOM 1428 C C . ARG B 1 41 ? 8.779 2.640 0.611 1.00 59.88 200 ARG B C 1
ATOM 1429 O O . ARG B 1 41 ? 8.500 2.066 -0.445 1.00 57.92 200 ARG B O 1
ATOM 1437 N N . CYS B 1 42 ? 8.951 2.003 1.768 1.00 58.01 201 CYS B N 1
ATOM 1438 C CA . CYS B 1 42 ? 8.785 0.565 1.900 1.00 56.37 201 CYS B CA 1
ATOM 1439 C C . CYS B 1 42 ? 8.044 0.256 3.192 1.00 57.63 201 CYS B C 1
ATOM 1440 O O . CYS B 1 42 ? 8.227 0.941 4.201 1.00 59.88 201 CYS B O 1
ATOM 1443 N N . SER B 1 43 ? 7.204 -0.777 3.151 1.00 55.29 202 SER B N 1
ATOM 1444 C CA . SER B 1 43 ? 6.455 -1.217 4.321 1.00 56.52 202 SER B CA 1
ATOM 1445 C C . SER B 1 43 ? 6.447 -2.736 4.366 1.00 55.60 202 SER B C 1
ATOM 1446 O O . SER B 1 43 ? 6.153 -3.385 3.359 1.00 54.13 202 SER B O 1
ATOM 1449 N N . ILE B 1 44 ? 6.770 -3.295 5.529 1.00 64.94 203 ILE B N 1
ATOM 1450 C CA . ILE B 1 44 ? 6.765 -4.735 5.750 1.00 64.33 203 ILE B CA 1
ATOM 1451 C C . ILE B 1 44 ? 5.864 -5.039 6.938 1.00 66.04 203 ILE B C 1
ATOM 1452 O O . ILE B 1 44 ? 5.862 -4.305 7.932 1.00 67.69 203 ILE B O 1
ATOM 1457 N N . VAL B 1 45 ? 5.091 -6.123 6.831 1.00 59.46 204 VAL B N 1
ATOM 1458 C CA . VAL B 1 45 ? 4.139 -6.499 7.865 1.00 61.19 204 VAL B CA 1
ATOM 1459 C C . VAL B 1 45 ? 4.293 -7.978 8.194 1.00 61.62 204 VAL B C 1
ATOM 1460 O O . VAL B 1 45 ? 4.814 -8.769 7.403 1.00 60.37 204 VAL B O 1
ATOM 1464 N N . ASN B 1 46 ? 3.820 -8.339 9.383 1.00 86.71 205 ASN B N 1
ATOM 1465 C CA . ASN B 1 46 ? 3.866 -9.706 9.873 1.00 86.97 205 ASN B CA 1
ATOM 1466 C C . ASN B 1 46 ? 2.796 -10.553 9.177 1.00 86.99 205 ASN B C 1
ATOM 1467 O O . ASN B 1 46 ? 1.942 -10.047 8.446 1.00 86.78 205 ASN B O 1
ATOM 1472 N N . TYR B 1 47 ? 2.866 -11.872 9.397 1.00 72.01 206 TYR B N 1
ATOM 1473 C CA . TYR B 1 47 ? 1.773 -12.753 9.001 1.00 72.13 206 TYR B CA 1
ATOM 1474 C C . TYR B 1 47 ? 0.446 -12.283 9.579 1.00 72.76 206 TYR B C 1
ATOM 1475 O O . TYR B 1 47 ? -0.605 -12.454 8.951 1.00 72.27 206 TYR B O 1
ATOM 1484 N N . ASN B 1 48 ? 0.471 -11.696 10.778 1.00 75.74 207 ASN B N 1
ATOM 1485 C CA . ASN B 1 48 ? -0.727 -11.055 11.308 1.00 76.37 207 ASN B CA 1
ATOM 1486 C C . ASN B 1 48 ? -1.056 -9.781 10.538 1.00 75.82 207 ASN B C 1
ATOM 1487 O O . ASN B 1 48 ? -2.232 -9.444 10.362 1.00 75.80 207 ASN B O 1
ATOM 1492 N N . GLY B 1 49 ? -0.039 -9.069 10.070 1.00 73.87 208 GLY B N 1
ATOM 1493 C CA . GLY B 1 49 ? -0.185 -7.767 9.459 1.00 73.48 208 GLY B CA 1
ATOM 1494 C C . GLY B 1 49 ? 0.332 -6.583 10.279 1.00 74.27 208 GLY B C 1
ATOM 1495 O O . GLY B 1 49 ? -0.045 -5.447 9.980 1.00 74.21 208 GLY B O 1
ATOM 1496 N N . ASP B 1 50 ? 1.159 -6.813 11.294 1.00 69.06 209 ASP B N 1
ATOM 1497 C CA . ASP B 1 50 ? 1.653 -5.736 12.141 1.00 69.84 209 ASP B CA 1
ATOM 1498 C C . ASP B 1 50 ? 2.936 -5.147 11.562 1.00 69.31 209 ASP B C 1
ATOM 1499 O O . ASP B 1 50 ? 3.754 -5.856 10.964 1.00 68.36 209 ASP B O 1
ATOM 1504 N N . VAL B 1 51 ? 3.106 -3.839 11.737 1.00 82.78 210 VAL B N 1
ATOM 1505 C CA . VAL B 1 51 ? 4.115 -3.101 10.974 1.00 82.32 210 VAL B CA 1
ATOM 1506 C C . VAL B 1 51 ? 5.492 -3.445 11.545 1.00 82.39 210 VAL B C 1
ATOM 1507 O O . VAL B 1 51 ? 5.838 -3.095 12.674 1.00 83.65 210 VAL B O 1
ATOM 1511 N N . LEU B 1 52 ? 6.266 -4.204 10.772 1.00 72.65 211 LEU B N 1
ATOM 1512 C CA . LEU B 1 52 ? 7.657 -4.459 11.120 1.00 72.56 211 LEU B CA 1
ATOM 1513 C C . LEU B 1 52 ? 8.555 -3.351 10.593 1.00 72.63 211 LEU B C 1
ATOM 1514 O O . LEU B 1 52 ? 9.623 -3.097 11.157 1.00 73.34 211 LEU B O 1
ATOM 1519 N N . TYR B 1 53 ? 8.102 -2.653 9.556 1.00 72.57 212 TYR B N 1
ATOM 1520 C CA . TYR B 1 53 ? 8.873 -1.601 8.917 1.00 72.71 212 TYR B CA 1
ATOM 1521 C C . TYR B 1 53 ? 7.917 -0.753 8.093 1.00 72.76 212 TYR B C 1
ATOM 1522 O O . TYR B 1 53 ? 7.028 -1.286 7.424 1.00 71.62 212 TYR B O 1
ATOM 1531 N N . ASP B 1 54 ? 8.094 0.567 8.167 1.00 65.30 213 ASP B N 1
ATOM 1532 C CA . ASP B 1 54 ? 7.306 1.496 7.352 1.00 65.54 213 ASP B CA 1
ATOM 1533 C C . ASP B 1 54 ? 8.000 2.859 7.447 1.00 67.07 213 ASP B C 1
ATOM 1534 O O . ASP B 1 54 ? 7.690 3.656 8.332 1.00 68.30 213 ASP B O 1
ATOM 1539 N N . GLU B 1 55 ? 8.942 3.097 6.539 1.00 62.24 214 GLU B N 1
ATOM 1540 C CA . GLU B 1 55 ? 9.672 4.352 6.509 1.00 63.15 214 GLU B CA 1
ATOM 1541 C C . GLU B 1 55 ? 9.815 4.805 5.069 1.00 62.08 214 GLU B C 1
ATOM 1542 O O . GLU B 1 55 ? 9.721 4.009 4.130 1.00 59.94 214 GLU B O 1
ATOM 1548 N N . TYR B 1 56 ? 10.025 6.106 4.911 1.00 66.36 215 TYR B N 1
ATOM 1549 C CA . TYR B 1 56 ? 10.345 6.695 3.623 1.00 65.70 215 TYR B CA 1
ATOM 1550 C C . TYR B 1 56 ? 11.850 6.648 3.408 1.00 66.89 215 TYR B C 1
ATOM 1551 O O . TYR B 1 56 ? 12.630 6.819 4.349 1.00 68.43 215 TYR B O 1
ATOM 1560 N N . ILE B 1 57 ? 12.252 6.409 2.164 1.00 67.02 216 ILE B N 1
ATOM 1561 C CA . ILE B 1 57 ? 13.648 6.214 1.805 1.00 67.06 216 ILE B CA 1
ATOM 1562 C C . ILE B 1 57 ? 14.052 7.288 0.807 1.00 67.44 216 ILE B C 1
ATOM 1563 O O . ILE B 1 57 ? 13.292 7.612 -0.112 1.00 65.63 216 ILE B O 1
ATOM 1568 N N . LEU B 1 58 ? 15.249 7.841 0.992 1.00 125.93 217 LEU B N 1
ATOM 1569 C CA . LEU B 1 58 ? 15.777 8.847 0.084 1.00 125.76 217 LEU B CA 1
ATOM 1570 C C . LEU B 1 58 ? 16.706 8.189 -0.923 1.00 124.52 217 LEU B C 1
ATOM 1571 O O . LEU B 1 58 ? 17.735 7.621 -0.522 1.00 125.11 217 LEU B O 1
ATOM 1576 N N . PRO B 1 59 ? 16.385 8.219 -2.213 1.00 64.34 218 PRO B N 1
ATOM 1577 C CA . PRO B 1 59 ? 17.303 7.687 -3.236 1.00 62.95 218 PRO B CA 1
ATOM 1578 C C . PRO B 1 59 ? 18.668 8.347 -3.150 1.00 64.67 218 PRO B C 1
ATOM 1579 O O . PRO B 1 59 ? 18.783 9.490 -2.685 1.00 66.20 218 PRO B O 1
ATOM 1583 N N . PRO B 1 60 ? 19.726 7.678 -3.617 1.00 91.23 219 PRO B N 1
ATOM 1584 C CA . PRO B 1 60 ? 21.059 8.293 -3.590 1.00 92.63 219 PRO B CA 1
ATOM 1585 C C . PRO B 1 60 ? 21.289 9.320 -4.686 1.00 91.04 219 PRO B C 1
ATOM 1586 O O . PRO B 1 60 ? 22.409 9.831 -4.805 1.00 90.77 219 PRO B O 1
ATOM 1590 N N . CYS B 1 61 ? 20.269 9.639 -5.479 1.00 67.17 220 CYS B N 1
ATOM 1591 C CA . CYS B 1 61 ? 20.368 10.618 -6.548 1.00 64.83 220 CYS B CA 1
ATOM 1592 C C . CYS B 1 61 ? 19.190 11.578 -6.459 1.00 64.51 220 CYS B C 1
ATOM 1593 O O . CYS B 1 61 ? 18.277 11.409 -5.646 1.00 65.76 220 CYS B O 1
ATOM 1596 N N . HIS B 1 62 ? 19.218 12.595 -7.317 1.00 84.99 221 HIS B N 1
ATOM 1597 C CA . HIS B 1 62 ? 18.182 13.617 -7.306 1.00 84.76 221 HIS B CA 1
ATOM 1598 C C . HIS B 1 62 ? 16.865 13.056 -7.830 1.00 83.64 221 HIS B C 1
ATOM 1599 O O . HIS B 1 62 ? 16.833 12.314 -8.816 1.00 81.99 221 HIS B O 1
ATOM 1606 N N . ILE B 1 63 ? 15.774 13.419 -7.163 1.00 52.87 222 ILE B N 1
ATOM 1607 C CA . ILE B 1 63 ? 14.438 12.972 -7.543 1.00 52.11 222 ILE B CA 1
ATOM 1608 C C . ILE B 1 63 ? 13.902 13.936 -8.594 1.00 51.27 222 ILE B C 1
ATOM 1609 O O . ILE B 1 63 ? 13.570 15.083 -8.286 1.00 52.10 222 ILE B O 1
ATOM 1614 N N . VAL B 1 64 ? 13.814 13.468 -9.838 1.00 61.91 223 VAL B N 1
ATOM 1615 C CA . VAL B 1 64 ? 13.300 14.310 -10.912 1.00 60.60 223 VAL B CA 1
ATOM 1616 C C . VAL B 1 64 ? 11.779 14.249 -10.967 1.00 60.75 223 VAL B C 1
ATOM 1617 O O . VAL B 1 64 ? 11.115 15.255 -11.236 1.00 60.62 223 VAL B O 1
ATOM 1621 N N . ASP B 1 65 ? 11.205 13.076 -10.708 1.00 65.83 224 ASP B N 1
ATOM 1622 C CA . ASP B 1 65 ? 9.761 12.891 -10.698 1.00 66.02 224 ASP B CA 1
ATOM 1623 C C . ASP B 1 65 ? 9.370 12.172 -9.418 1.00 67.13 224 ASP B C 1
ATOM 1624 O O . ASP B 1 65 ? 9.912 11.104 -9.113 1.00 67.37 224 ASP B O 1
ATOM 1629 N N . TYR B 1 66 ? 8.436 12.757 -8.671 1.00 55.78 225 TYR B N 1
ATOM 1630 C CA . TYR B 1 66 ? 7.962 12.125 -7.448 1.00 56.64 225 TYR B CA 1
ATOM 1631 C C . TYR B 1 66 ? 6.896 11.072 -7.713 1.00 56.16 225 TYR B C 1
ATOM 1632 O O . TYR B 1 66 ? 6.619 10.258 -6.825 1.00 56.51 225 TYR B O 1
ATOM 1641 N N . ARG B 1 67 ? 6.308 11.068 -8.910 1.00 56.90 226 ARG B N 1
ATOM 1642 C CA . ARG B 1 67 ? 5.305 10.083 -9.308 1.00 56.62 226 ARG B CA 1
ATOM 1643 C C . ARG B 1 67 ? 4.172 10.011 -8.285 1.00 57.05 226 ARG B C 1
ATOM 1644 O O . ARG B 1 67 ? 3.751 8.936 -7.853 1.00 56.84 226 ARG B O 1
ATOM 1652 N N . THR B 1 68 ? 3.673 11.187 -7.899 1.00 53.66 227 THR B N 1
ATOM 1653 C CA . THR B 1 68 ? 2.641 11.293 -6.874 1.00 54.21 227 THR B CA 1
ATOM 1654 C C . THR B 1 68 ? 1.288 10.748 -7.328 1.00 53.97 227 THR B C 1
ATOM 1655 O O . THR B 1 68 ? 0.321 10.822 -6.562 1.00 54.39 227 THR B O 1
ATOM 1659 N N . ARG B 1 69 ? 1.187 10.196 -8.537 1.00 67.78 228 ARG B N 1
ATOM 1660 C CA . ARG B 1 69 ? -0.072 9.589 -8.957 1.00 67.62 228 ARG B CA 1
ATOM 1661 C C . ARG B 1 69 ? -0.241 8.205 -8.339 1.00 67.07 228 ARG B C 1
ATOM 1662 O O . ARG B 1 69 ? -1.221 7.944 -7.635 1.00 67.20 228 ARG B O 1
ATOM 1670 N N . TRP B 1 70 ? 0.711 7.303 -8.589 1.00 68.59 229 TRP B N 1
ATOM 1671 C CA . TRP B 1 70 ? 0.655 5.984 -7.967 1.00 67.94 229 TRP B CA 1
ATOM 1672 C C . TRP B 1 70 ? 1.230 6.012 -6.561 1.00 68.29 229 TRP B C 1
ATOM 1673 O O . TRP B 1 70 ? 0.644 5.444 -5.632 1.00 68.29 229 TRP B O 1
ATOM 1684 N N . SER B 1 71 ? 2.371 6.662 -6.390 1.00 55.32 230 SER B N 1
ATOM 1685 C CA . SER B 1 71 ? 2.923 6.873 -5.068 1.00 56.09 230 SER B CA 1
ATOM 1686 C C . SER B 1 71 ? 2.209 8.034 -4.386 1.00 57.10 230 SER B C 1
ATOM 1687 O O . SER B 1 71 ? 1.629 8.906 -5.033 1.00 57.17 230 SER B O 1
ATOM 1690 N N . GLY B 1 72 ? 2.241 8.030 -3.062 1.00 57.76 231 GLY B N 1
ATOM 1691 C CA . GLY B 1 72 ? 1.808 9.202 -2.342 1.00 58.81 231 GLY B CA 1
ATOM 1692 C C . GLY B 1 72 ? 2.905 10.220 -2.139 1.00 59.57 231 GLY B C 1
ATOM 1693 O O . GLY B 1 72 ? 2.686 11.231 -1.467 1.00 60.45 231 GLY B O 1
ATOM 1694 N N . ILE B 1 73 ? 4.069 9.996 -2.744 1.00 65.18 232 ILE B N 1
ATOM 1695 C CA . ILE B 1 73 ? 5.294 10.697 -2.366 1.00 66.09 232 ILE B CA 1
ATOM 1696 C C . ILE B 1 73 ? 5.285 12.122 -2.904 1.00 66.09 232 ILE B C 1
ATOM 1697 O O . ILE B 1 73 ? 4.992 12.362 -4.081 1.00 65.14 232 ILE B O 1
ATOM 1702 N N . ARG B 1 74 ? 5.618 13.072 -2.031 1.00 66.28 233 ARG B N 1
ATOM 1703 C CA . ARG B 1 74 ? 5.974 14.428 -2.426 1.00 66.43 233 ARG B CA 1
ATOM 1704 C C . ARG B 1 74 ? 7.267 14.807 -1.713 1.00 67.71 233 ARG B C 1
ATOM 1705 O O . ARG B 1 74 ? 7.884 13.960 -1.059 1.00 68.45 233 ARG B O 1
ATOM 1713 N N . LYS B 1 75 ? 7.697 16.065 -1.839 1.00 69.95 234 LYS B N 1
ATOM 1714 C CA . LYS B 1 75 ? 8.953 16.470 -1.218 1.00 71.36 234 LYS B CA 1
ATOM 1715 C C . LYS B 1 75 ? 8.874 16.421 0.304 1.00 73.02 234 LYS B C 1
ATOM 1716 O O . LYS B 1 75 ? 9.890 16.182 0.969 1.00 74.35 234 LYS B O 1
ATOM 1722 N N . GLN B 1 76 ? 7.680 16.623 0.867 1.00 77.60 235 GLN B N 1
ATOM 1723 C CA . GLN B 1 76 ? 7.537 16.695 2.318 1.00 79.17 235 GLN B CA 1
ATOM 1724 C C . GLN B 1 76 ? 7.889 15.375 2.994 1.00 79.70 235 GLN B C 1
ATOM 1725 O O . GLN B 1 76 ? 8.290 15.366 4.164 1.00 81.28 235 GLN B O 1
ATOM 1731 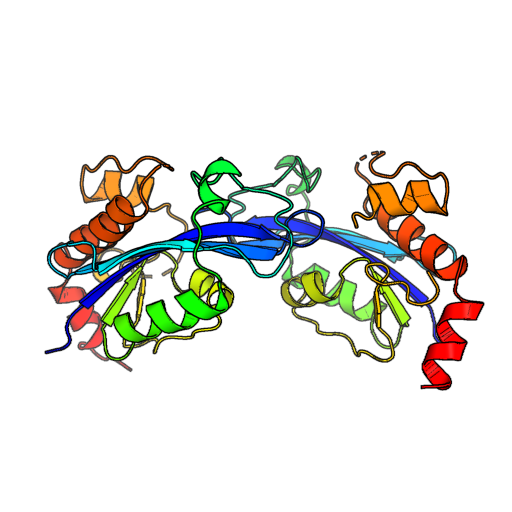N N . HIS B 1 77 ? 7.741 14.256 2.288 1.00 91.32 236 HIS B N 1
ATOM 1732 C CA . HIS B 1 77 ? 8.043 12.958 2.876 1.00 91.79 236 HIS B CA 1
ATOM 1733 C C . HIS B 1 77 ? 9.524 12.616 2.813 1.00 92.67 236 HIS B C 1
ATOM 1734 O O . HIS B 1 77 ? 9.985 11.775 3.594 1.00 93.72 236 HIS B O 1
ATOM 1741 N N . MET B 1 78 ? 10.275 13.244 1.910 1.00 93.31 237 MET B N 1
ATOM 1742 C CA . MET B 1 78 ? 11.707 13.004 1.808 1.00 94.27 237 MET B CA 1
ATOM 1743 C C . MET B 1 78 ? 12.510 13.733 2.876 1.00 96.32 237 MET B C 1
ATOM 1744 O O . MET B 1 78 ? 13.713 13.476 3.005 1.00 97.45 237 MET B O 1
ATOM 1749 N N . VAL B 1 79 ? 11.882 14.632 3.637 1.00 78.49 238 VAL B N 1
ATOM 1750 C CA . VAL B 1 79 ? 12.579 15.297 4.736 1.00 80.49 238 VAL B CA 1
ATOM 1751 C C . VAL B 1 79 ? 12.958 14.282 5.807 1.00 81.83 238 VAL B C 1
ATOM 1752 O O . VAL B 1 79 ? 14.143 14.058 6.088 1.00 83.10 238 VAL B O 1
ATOM 1756 N N . ASN B 1 80 ? 11.958 13.656 6.421 1.00 98.04 239 ASN B N 1
ATOM 1757 C CA . ASN B 1 80 ? 12.183 12.533 7.330 1.00 98.92 239 ASN B CA 1
ATOM 1758 C C . ASN B 1 80 ? 12.271 11.274 6.481 1.00 97.72 239 ASN B C 1
ATOM 1759 O O . ASN B 1 80 ? 11.265 10.634 6.168 1.00 96.34 239 ASN B O 1
ATOM 1764 N N . ALA B 1 81 ? 13.492 10.911 6.095 1.00 75.81 240 ALA B N 1
ATOM 1765 C CA . ALA B 1 81 ? 13.694 9.786 5.194 1.00 74.80 240 ALA B CA 1
ATOM 1766 C C . ALA B 1 81 ? 15.003 9.088 5.521 1.00 75.83 240 ALA B C 1
ATOM 1767 O O . ALA B 1 81 ? 16.046 9.740 5.629 1.00 76.98 240 ALA B O 1
ATOM 1769 N N . THR B 1 82 ? 14.940 7.770 5.674 1.00 91.82 241 THR B N 1
ATOM 1770 C CA . THR B 1 82 ? 16.147 6.984 5.847 1.00 91.60 241 THR B CA 1
ATOM 1771 C C . THR B 1 82 ? 16.968 6.998 4.558 1.00 91.00 241 THR B C 1
ATOM 1772 O O . THR B 1 82 ? 16.410 7.021 3.457 1.00 90.14 241 THR B O 1
ATOM 1776 N N . PRO B 1 83 ? 18.293 7.000 4.666 1.00 73.53 242 PRO B N 1
ATOM 1777 C CA . PRO B 1 83 ? 19.121 6.848 3.468 1.00 72.44 242 PRO B CA 1
ATOM 1778 C C . PRO B 1 83 ? 18.969 5.455 2.881 1.00 69.46 242 PRO B C 1
ATOM 1779 O O . PRO B 1 83 ? 18.714 4.481 3.596 1.00 68.41 242 PRO B O 1
ATOM 1783 N N . PHE B 1 84 ? 19.116 5.372 1.555 1.00 73.14 243 PHE B N 1
ATOM 1784 C CA . PHE B 1 84 ? 18.938 4.093 0.873 1.00 70.20 243 PHE B CA 1
ATOM 1785 C C . PHE B 1 84 ? 19.882 3.037 1.431 1.00 69.39 243 PHE B C 1
ATOM 1786 O O . PHE B 1 84 ? 19.452 1.935 1.786 1.00 67.82 243 PHE B O 1
ATOM 1794 N N . LYS B 1 85 ? 21.175 3.365 1.523 1.00 73.82 244 LYS B N 1
ATOM 1795 C CA . LYS B 1 85 ? 22.160 2.425 2.054 1.00 73.31 244 LYS B CA 1
ATOM 1796 C C . LYS B 1 85 ? 21.757 1.917 3.432 1.00 73.75 244 LYS B C 1
ATOM 1797 O O . LYS B 1 85 ? 21.869 0.720 3.725 1.00 72.35 244 LYS B O 1
ATOM 1803 N N . ILE B 1 86 ? 21.280 2.818 4.292 1.00 71.33 245 ILE B N 1
ATOM 1804 C CA . ILE B 1 86 ? 20.897 2.433 5.649 1.00 71.99 245 ILE B CA 1
ATOM 1805 C C . ILE B 1 86 ? 19.716 1.472 5.611 1.00 70.09 245 ILE B C 1
ATOM 1806 O O . ILE B 1 86 ? 19.777 0.359 6.144 1.00 69.07 245 ILE B O 1
ATOM 1808 N N . ALA B 1 87 ? 18.626 1.929 5.030 1.00 89.62 246 ALA B N 1
ATOM 1809 C CA . ALA B 1 87 ? 17.412 1.101 4.969 1.00 87.87 246 ALA B CA 1
ATOM 1810 C C . ALA B 1 87 ? 17.661 -0.081 4.061 1.00 85.16 246 ALA B C 1
ATOM 1811 O O . ALA B 1 87 ? 16.944 -1.014 4.174 1.00 83.70 246 ALA B O 1
ATOM 1813 N N . ARG B 1 88 ? 18.678 -0.031 3.217 1.00 69.55 247 ARG B N 1
ATOM 1814 C CA . ARG B 1 88 ? 18.932 -1.176 2.324 1.00 67.18 247 ARG B CA 1
ATOM 1815 C C . ARG B 1 88 ? 19.213 -2.391 3.177 1.00 66.73 247 ARG B C 1
ATOM 1816 O O . ARG B 1 88 ? 18.739 -3.435 2.844 1.00 65.06 247 ARG B O 1
ATOM 1824 N N . GLY B 1 89 ? 20.020 -2.256 4.208 1.00 64.81 248 GLY B N 1
ATOM 1825 C CA . GLY B 1 89 ? 20.247 -3.424 5.050 1.00 64.61 248 GLY B CA 1
ATOM 1826 C C . GLY B 1 89 ? 19.122 -3.602 6.023 1.00 65.03 248 GLY B C 1
ATOM 1827 O O . GLY B 1 89 ? 18.776 -4.732 6.268 1.00 64.12 248 GLY B O 1
ATOM 1828 N N . GLN B 1 90 ? 18.621 -2.507 6.588 1.00 92.53 249 GLN B N 1
ATOM 1829 C CA . GLN B 1 90 ? 17.505 -2.573 7.528 1.00 93.18 249 GLN B CA 1
ATOM 1830 C C . GLN B 1 90 ? 16.371 -3.433 6.989 1.00 91.38 249 GLN B C 1
ATOM 1831 O O . GLN B 1 90 ? 15.596 -3.999 7.766 1.00 91.56 249 GLN B O 1
ATOM 1837 N N . ILE B 1 91 ? 16.263 -3.546 5.669 1.00 63.12 250 ILE B N 1
ATOM 1838 C CA . ILE B 1 91 ? 15.190 -4.311 5.048 1.00 61.52 250 ILE B CA 1
ATOM 1839 C C . ILE B 1 91 ? 15.564 -5.780 4.913 1.00 60.40 250 ILE B C 1
ATOM 1840 O O . ILE B 1 91 ? 14.787 -6.662 5.288 1.00 60.19 250 ILE B O 1
ATOM 1845 N N . LEU B 1 92 ? 16.761 -6.065 4.393 1.00 64.55 251 LEU B N 1
ATOM 1846 C CA . LEU B 1 92 ? 17.170 -7.450 4.176 1.00 63.74 251 LEU B CA 1
ATOM 1847 C C . LEU B 1 92 ? 17.213 -8.237 5.478 1.00 64.69 251 LEU B C 1
ATOM 1848 O O . LEU B 1 92 ? 16.997 -9.455 5.477 1.00 64.36 251 LEU B O 1
ATOM 1850 N N . LYS B 1 93 ? 17.495 -7.564 6.595 1.00 63.95 252 LYS B N 1
ATOM 1851 C CA . LYS B 1 93 ? 17.431 -8.226 7.892 1.00 65.00 252 LYS B CA 1
ATOM 1852 C C . LYS B 1 93 ? 16.056 -8.836 8.120 1.00 64.84 252 LYS B C 1
ATOM 1853 O O . LYS B 1 93 ? 15.932 -9.962 8.613 1.00 65.04 252 LYS B O 1
ATOM 1855 N N . ILE B 1 94 ? 15.006 -8.103 7.751 1.00 57.30 253 ILE B N 1
ATOM 1856 C CA . ILE B 1 94 ? 13.653 -8.592 7.970 1.00 57.63 253 ILE B CA 1
ATOM 1857 C C . ILE B 1 94 ? 13.254 -9.620 6.914 1.00 56.45 253 ILE B C 1
ATOM 1858 O O . ILE B 1 94 ? 12.517 -10.565 7.213 1.00 57.14 253 ILE B O 1
ATOM 1863 N N . LEU B 1 95 ? 13.750 -9.488 5.684 1.00 54.91 254 LEU B N 1
ATOM 1864 C CA . LEU B 1 95 ? 13.265 -10.334 4.595 1.00 53.98 254 LEU B CA 1
ATOM 1865 C C . LEU B 1 95 ? 13.990 -11.671 4.540 1.00 54.35 254 LEU B C 1
ATOM 1866 O O . LEU B 1 95 ? 13.381 -12.697 4.210 1.00 54.65 254 LEU B O 1
ATOM 1871 N N . THR B 1 96 ? 15.286 -11.673 4.838 1.00 54.56 255 THR B N 1
ATOM 1872 C CA . THR B 1 96 ? 16.103 -12.863 4.659 1.00 54.93 255 THR B CA 1
ATOM 1873 C C . THR B 1 96 ? 15.614 -14.014 5.531 1.00 56.44 255 THR B C 1
ATOM 1874 O O . THR B 1 96 ? 15.189 -13.821 6.675 1.00 57.53 255 THR B O 1
ATOM 1878 N N . GLY B 1 97 ? 15.676 -15.220 4.977 1.00 77.13 256 GLY B N 1
ATOM 1879 C CA . GLY B 1 97 ? 15.220 -16.393 5.696 1.00 78.32 256 GLY B CA 1
ATOM 1880 C C . GLY B 1 97 ? 13.722 -16.515 5.828 1.00 78.73 256 GLY B C 1
ATOM 1881 O O . GLY B 1 97 ? 13.250 -17.364 6.588 1.00 79.84 256 GLY B O 1
ATOM 1882 N N . LYS B 1 98 ? 12.958 -15.698 5.111 1.00 63.14 257 LYS B N 1
ATOM 1883 C CA . LYS B 1 98 ? 11.509 -15.673 5.225 1.00 63.63 257 LYS B CA 1
ATOM 1884 C C . LYS B 1 98 ? 10.868 -15.904 3.867 1.00 63.36 257 LYS B C 1
ATOM 1885 O O . LYS B 1 98 ? 11.449 -15.581 2.824 1.00 62.40 257 LYS B O 1
ATOM 1891 N N . ILE B 1 99 ? 9.663 -16.471 3.893 1.00 70.59 258 ILE B N 1
ATOM 1892 C CA . ILE B 1 99 ? 8.818 -16.498 2.705 1.00 70.56 258 ILE B CA 1
ATOM 1893 C C . ILE B 1 99 ? 8.279 -15.093 2.478 1.00 69.29 258 ILE B C 1
ATOM 1894 O O . ILE B 1 99 ? 7.580 -14.535 3.331 1.00 69.65 258 ILE B O 1
ATOM 1899 N N . VAL B 1 100 ? 8.613 -14.511 1.331 1.00 55.34 259 VAL B N 1
ATOM 1900 C CA . VAL B 1 100 ? 8.327 -13.114 1.032 1.00 53.86 259 VAL B CA 1
ATOM 1901 C C . VAL B 1 100 ? 7.223 -13.055 -0.015 1.00 53.40 259 VAL B C 1
ATOM 1902 O O . VAL B 1 100 ? 7.352 -13.646 -1.094 1.00 53.10 259 VAL B O 1
ATOM 1906 N N . VAL B 1 101 ? 6.141 -12.346 0.301 1.00 64.22 260 VAL B N 1
ATOM 1907 C CA . VAL B 1 101 ? 5.016 -12.182 -0.611 1.00 63.68 260 VAL B CA 1
ATOM 1908 C C . VAL B 1 101 ? 4.914 -10.718 -1.019 1.00 62.66 260 VAL B C 1
ATOM 1909 O O . VAL B 1 101 ? 5.234 -9.809 -0.245 1.00 62.70 260 VAL B O 1
ATOM 1913 N N . GLY B 1 102 ? 4.481 -10.496 -2.259 1.00 57.87 261 GLY B N 1
ATOM 1914 C CA . GLY B 1 102 ? 4.338 -9.156 -2.790 1.00 57.18 261 GLY B CA 1
ATOM 1915 C C . GLY B 1 102 ? 3.792 -9.120 -4.202 1.00 56.91 261 GLY B C 1
ATOM 1916 O O . GLY B 1 102 ? 3.949 -10.081 -4.961 1.00 57.14 261 GLY B O 1
ATOM 1917 N N . HIS B 1 103 ? 3.147 -8.015 -4.566 1.00 70.15 262 HIS B N 1
ATOM 1918 C CA . 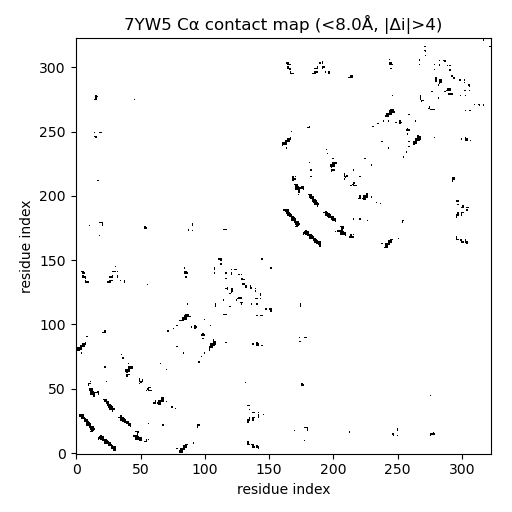HIS B 1 103 ? 2.579 -7.849 -5.899 1.00 70.17 262 HIS B CA 1
ATOM 1919 C C . HIS B 1 103 ? 3.670 -7.413 -6.869 1.00 69.89 262 HIS B C 1
ATOM 1920 O O . HIS B 1 103 ? 4.221 -6.314 -6.731 1.00 69.56 262 HIS B O 1
ATOM 1927 N N . ALA B 1 104 ? 3.970 -8.262 -7.852 1.00 61.85 263 ALA B N 1
ATOM 1928 C CA . ALA B 1 104 ? 5.019 -8.007 -8.841 1.00 61.95 263 ALA B CA 1
ATOM 1929 C C . ALA B 1 104 ? 6.322 -7.592 -8.155 1.00 61.36 263 ALA B C 1
ATOM 1930 O O . ALA B 1 104 ? 6.907 -6.544 -8.432 1.00 61.18 263 ALA B O 1
ATOM 1932 N N . ILE B 1 105 ? 6.769 -8.452 -7.240 1.00 51.42 264 ILE B N 1
ATOM 1933 C CA . ILE B 1 105 ? 7.870 -8.101 -6.349 1.00 51.03 264 ILE B CA 1
ATOM 1934 C C . ILE B 1 105 ? 9.229 -8.158 -7.034 1.00 51.05 264 ILE B C 1
ATOM 1935 O O . ILE B 1 105 ? 10.175 -7.514 -6.563 1.00 50.80 264 ILE B O 1
ATOM 1940 N N . HIS B 1 106 ? 9.355 -8.900 -8.136 1.00 76.27 265 HIS B N 1
ATOM 1941 C CA . HIS B 1 106 ? 10.638 -8.977 -8.829 1.00 76.42 265 HIS B CA 1
ATOM 1942 C C . HIS B 1 106 ? 11.040 -7.631 -9.410 1.00 76.34 265 HIS B C 1
ATOM 1943 O O . HIS B 1 106 ? 12.235 -7.334 -9.514 1.00 76.27 265 HIS B O 1
ATOM 1950 N N . ASN B 1 107 ? 10.063 -6.814 -9.807 1.00 55.94 266 ASN B N 1
ATOM 1951 C CA . ASN B 1 107 ? 10.368 -5.457 -10.246 1.00 56.08 266 ASN B CA 1
ATOM 1952 C C . ASN B 1 107 ? 11.007 -4.654 -9.119 1.00 55.54 266 ASN B C 1
ATOM 1953 O O . ASN B 1 107 ? 11.944 -3.881 -9.348 1.00 55.74 266 ASN B O 1
ATOM 1958 N N . ASP B 1 108 ? 10.514 -4.832 -7.896 1.00 59.88 267 ASP B N 1
ATOM 1959 C CA . ASP B 1 108 ? 11.075 -4.157 -6.736 1.00 59.86 267 ASP B CA 1
ATOM 1960 C C . ASP B 1 108 ? 12.366 -4.797 -6.246 1.00 59.77 267 ASP B C 1
ATOM 1961 O O . ASP B 1 108 ? 13.033 -4.219 -5.381 1.00 60.09 267 ASP B O 1
ATOM 1966 N N . PHE B 1 109 ? 12.730 -5.969 -6.770 1.00 59.30 268 PHE B N 1
ATOM 1967 C CA . PHE B 1 109 ? 13.988 -6.602 -6.384 1.00 59.33 268 PHE B CA 1
ATOM 1968 C C . PHE B 1 109 ? 15.180 -5.778 -6.851 1.00 59.49 268 PHE B C 1
ATOM 1969 O O . PHE B 1 109 ? 16.058 -5.425 -6.053 1.00 59.67 268 PHE B O 1
ATOM 1977 N N . LYS B 1 110 ? 15.227 -5.466 -8.147 1.00 56.06 269 LYS B N 1
ATOM 1978 C CA . LYS B 1 110 ? 16.361 -4.737 -8.701 1.00 56.31 269 LYS B CA 1
ATOM 1979 C C . LYS B 1 110 ? 16.425 -3.314 -8.160 1.00 56.65 269 LYS B C 1
ATOM 1980 O O . LYS B 1 110 ? 17.517 -2.776 -7.946 1.00 56.97 269 LYS B O 1
ATOM 1986 N N . ALA B 1 111 ? 15.265 -2.689 -7.935 1.00 65.40 270 ALA B N 1
ATOM 1987 C CA . ALA B 1 111 ? 15.251 -1.393 -7.267 1.00 66.19 270 ALA B CA 1
ATOM 1988 C C . ALA B 1 111 ? 15.846 -1.491 -5.870 1.00 66.58 270 ALA B C 1
ATOM 1989 O O . ALA B 1 111 ? 16.448 -0.530 -5.379 1.00 67.75 270 ALA B O 1
ATOM 1991 N N . LEU B 1 112 ? 15.689 -2.644 -5.222 1.00 57.97 271 LEU B N 1
ATOM 1992 C CA . LEU B 1 112 ? 16.338 -2.920 -3.949 1.00 58.44 271 LEU B CA 1
ATOM 1993 C C . LEU B 1 112 ? 17.745 -3.473 -4.114 1.00 58.33 271 LEU B C 1
ATOM 1994 O O . LEU B 1 112 ? 18.498 -3.511 -3.133 1.00 59.03 271 LEU B O 1
ATOM 1999 N N . GLN B 1 113 ? 18.108 -3.905 -5.323 1.00 58.50 272 GLN B N 1
ATOM 2000 C CA . GLN B 1 113 ? 19.362 -4.606 -5.601 1.00 58.36 272 GLN B CA 1
ATOM 2001 C C . GLN B 1 113 ? 19.487 -5.893 -4.791 1.00 58.24 272 GLN B C 1
ATOM 2002 O O . GLN B 1 113 ? 20.590 -6.422 -4.621 1.00 58.44 272 GLN B O 1
ATOM 2008 N N . TYR B 1 114 ? 18.365 -6.399 -4.281 1.00 60.90 273 TYR B N 1
ATOM 2009 C CA . TYR B 1 114 ? 18.309 -7.636 -3.515 1.00 61.00 273 TYR B CA 1
ATOM 2010 C C . TYR B 1 114 ? 17.421 -8.618 -4.259 1.00 60.74 273 TYR B C 1
ATOM 2011 O O . TYR B 1 114 ? 16.338 -8.249 -4.724 1.00 60.45 273 TYR B O 1
ATOM 2020 N N . PHE B 1 115 ? 17.873 -9.862 -4.373 1.00 64.92 274 PHE B N 1
ATOM 2021 C CA . PHE B 1 115 ? 17.187 -10.868 -5.179 1.00 65.27 274 PHE B CA 1
ATOM 2022 C C . PHE B 1 115 ? 16.879 -12.078 -4.299 1.00 65.98 274 PHE B C 1
ATOM 2023 O O . PHE B 1 115 ? 17.717 -12.969 -4.126 1.00 66.73 274 PHE B O 1
ATOM 2031 N N . HIS B 1 116 ? 15.665 -12.087 -3.755 1.00 52.72 275 HIS B N 1
ATOM 2032 C CA . HIS B 1 116 ? 15.209 -13.137 -2.861 1.00 53.57 275 HIS B CA 1
ATOM 2033 C C . HIS B 1 116 ? 15.101 -14.464 -3.611 1.00 54.73 275 HIS B C 1
ATOM 2034 O O . HIS B 1 116 ? 14.862 -14.482 -4.823 1.00 54.61 275 HIS B O 1
ATOM 2041 N N . PRO B 1 117 ? 15.286 -15.587 -2.919 1.00 52.59 276 PRO B N 1
ATOM 2042 C CA . PRO B 1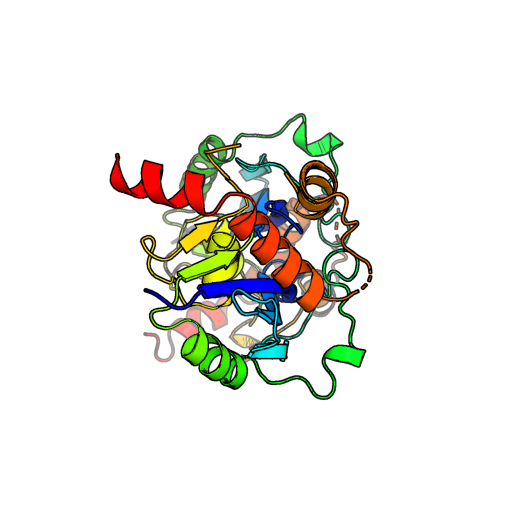 117 ? 15.064 -16.892 -3.559 1.00 53.35 276 PRO B CA 1
ATOM 2043 C C . PRO B 1 117 ? 13.644 -17.016 -4.089 1.00 53.07 276 PRO B C 1
ATOM 2044 O O . PRO B 1 117 ? 12.668 -16.843 -3.354 1.00 53.53 276 PRO B O 1
ATOM 2048 N N . LYS B 1 118 ? 13.541 -17.298 -5.389 1.00 65.74 277 LYS B N 1
ATOM 2049 C CA . LYS B 1 118 ? 12.285 -17.553 -6.087 1.00 65.30 277 LYS B CA 1
ATOM 2050 C C . LYS B 1 118 ? 11.352 -18.466 -5.297 1.00 66.00 277 LYS B C 1
ATOM 2051 O O . LYS B 1 118 ? 10.143 -18.216 -5.234 1.00 66.03 277 LYS B O 1
ATOM 2057 N N . SER B 1 119 ? 11.897 -19.518 -4.685 1.00 70.33 278 SER B N 1
ATOM 2058 C CA . SER B 1 119 ? 11.089 -20.454 -3.916 1.00 71.06 278 SER B CA 1
ATOM 2059 C C . SER B 1 119 ? 10.690 -19.910 -2.553 1.00 71.79 278 SER B C 1
ATOM 2060 O O . SER B 1 119 ? 9.786 -20.469 -1.921 1.00 72.33 278 SER B O 1
ATOM 2063 N N . LEU B 1 120 ? 11.343 -18.850 -2.081 1.00 55.75 279 LEU B N 1
ATOM 2064 C CA . LEU B 1 120 ? 10.899 -18.106 -0.914 1.00 56.20 279 LEU B CA 1
ATOM 2065 C C . LEU B 1 120 ? 10.186 -16.818 -1.302 1.00 55.21 279 LEU B C 1
ATOM 2066 O O . LEU B 1 120 ? 9.898 -15.989 -0.432 1.00 55.31 279 LEU B O 1
ATOM 2071 N N . THR B 1 121 ? 9.897 -16.639 -2.586 1.00 59.35 280 THR B N 1
ATOM 2072 C CA . THR B 1 121 ? 9.229 -15.455 -3.105 1.00 58.47 280 THR B CA 1
ATOM 2073 C C . THR B 1 121 ? 7.823 -15.829 -3.553 1.00 58.29 280 THR B C 1
ATOM 2074 O O . THR B 1 121 ? 7.637 -16.831 -4.250 1.00 58.31 280 THR B O 1
ATOM 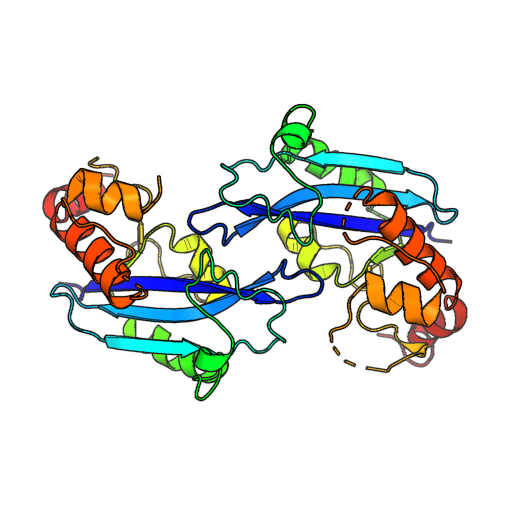2078 N N . ARG B 1 122 ? 6.841 -15.029 -3.147 1.00 61.17 281 ARG B N 1
ATOM 2079 C CA . ARG B 1 122 ? 5.453 -15.214 -3.546 1.00 61.16 281 ARG B CA 1
ATOM 2080 C C . ARG B 1 122 ? 4.965 -13.945 -4.226 1.00 60.38 281 ARG B C 1
ATOM 2081 O O . ARG B 1 122 ? 5.203 -12.840 -3.729 1.00 59.92 281 ARG B O 1
ATOM 2089 N N . ASP B 1 123 ? 4.291 -14.102 -5.361 1.00 63.30 282 ASP B N 1
ATOM 2090 C CA . ASP B 1 123 ? 3.855 -12.976 -6.177 1.00 62.83 282 ASP B CA 1
ATOM 2091 C C . ASP B 1 123 ? 2.345 -13.020 -6.341 1.00 63.23 282 ASP B C 1
ATOM 2092 O O . ASP B 1 123 ? 1.806 -13.978 -6.906 1.00 63.88 282 ASP B O 1
ATOM 2097 N N . THR B 1 124 ? 1.667 -11.981 -5.855 1.00 57.49 283 THR B N 1
ATOM 2098 C CA . THR B 1 124 ? 0.230 -11.850 -6.046 1.00 57.88 283 THR B CA 1
ATOM 2099 C C . THR B 1 124 ? -0.140 -11.290 -7.413 1.00 57.97 283 THR B C 1
ATOM 2100 O O . THR B 1 124 ? -1.328 -11.076 -7.674 1.00 58.40 283 THR B O 1
ATOM 2104 N N . SER B 1 125 ? 0.845 -11.034 -8.278 1.00 64.67 284 SER B N 1
ATOM 2105 C CA . SER B 1 125 ? 0.538 -10.640 -9.648 1.00 65.20 284 SER B CA 1
ATOM 2106 C C . SER B 1 125 ? -0.182 -11.760 -10.380 1.00 66.33 284 SER B C 1
ATOM 2107 O O . SER B 1 125 ? -1.156 -11.524 -11.104 1.00 67.01 284 SER B O 1
ATOM 2110 N N . HIS B 1 126 ? 0.282 -12.991 -10.188 1.00 75.75 285 HIS B N 1
ATOM 2111 C CA . HIS B 1 126 ? -0.303 -14.183 -10.788 1.00 76.77 285 HIS B CA 1
ATOM 2112 C C . HIS B 1 126 ? -0.492 -15.167 -9.633 1.00 76.70 285 HIS B C 1
ATOM 2113 O O . HIS B 1 126 ? 0.408 -15.936 -9.284 1.00 76.51 285 HIS B O 1
ATOM 2120 N N . ILE B 1 127 ? -1.658 -15.091 -8.998 1.00 77.92 286 ILE B N 1
ATOM 2121 C CA . ILE B 1 127 ? -2.009 -15.972 -7.888 1.00 78.12 286 ILE B CA 1
ATOM 2122 C C . ILE B 1 127 ? -2.165 -17.378 -8.460 1.00 79.12 286 ILE B C 1
ATOM 2123 O O . ILE B 1 127 ? -3.118 -17.639 -9.208 1.00 80.05 286 ILE B O 1
ATOM 2128 N N . PRO B 1 128 ? -1.256 -18.298 -8.143 1.00 72.39 287 PRO B N 1
ATOM 2129 C CA . PRO B 1 128 ? -1.199 -19.601 -8.842 1.00 73.26 287 PRO B CA 1
ATOM 2130 C C . PRO B 1 128 ? -2.505 -20.381 -8.787 1.00 74.98 287 PRO B C 1
ATOM 2131 O O . PRO B 1 128 ? -2.960 -20.872 -9.833 1.00 76.30 287 PRO B O 1
ATOM 2135 N N . PRO B 1 129 ? -3.135 -20.565 -7.615 1.00 73.91 288 PRO B N 1
ATOM 2136 C CA . PRO B 1 129 ? -4.366 -21.377 -7.608 1.00 77.06 288 PRO B CA 1
ATOM 2137 C C . PRO B 1 129 ? -5.529 -20.729 -8.342 1.00 77.68 288 PRO B C 1
ATOM 2138 O O . PRO B 1 129 ? -6.347 -21.446 -8.935 1.00 80.16 288 PRO B O 1
ATOM 2142 N N . LEU B 1 130 ? -5.618 -19.401 -8.342 1.00 70.35 289 LEU B N 1
ATOM 2143 C CA . LEU B 1 130 ? -6.729 -18.681 -8.951 1.00 70.99 289 LEU B CA 1
ATOM 2144 C C . LEU B 1 130 ? -6.506 -18.366 -10.422 1.00 70.12 289 LEU B C 1
ATOM 2145 O O . LEU B 1 130 ? -7.429 -17.880 -11.085 1.00 71.03 289 LEU B O 1
ATOM 2150 N N . ASN B 1 131 ? -5.308 -18.626 -10.935 1.00 66.32 290 ASN B N 1
ATOM 2151 C CA . ASN B 1 131 ? -4.969 -18.424 -12.337 1.00 65.61 290 ASN B CA 1
ATOM 2152 C C . ASN B 1 131 ? -3.594 -19.029 -12.580 1.00 64.49 290 ASN B C 1
ATOM 2153 O O . ASN B 1 131 ? -2.741 -18.989 -11.692 1.00 63.10 290 ASN B O 1
ATOM 2158 N N . ARG B 1 132 ? -3.373 -19.621 -13.749 1.00 86.87 291 ARG B N 1
ATOM 2159 C CA . ARG B 1 132 ? -2.087 -20.255 -14.045 1.00 86.54 291 ARG B CA 1
ATOM 2160 C C . ARG B 1 132 ? -1.782 -20.284 -15.538 1.00 87.42 291 ARG B C 1
ATOM 2161 O O . ARG B 1 132 ? -0.821 -20.924 -15.968 1.00 87.36 291 ARG B O 1
ATOM 2163 N N . THR B 1 141 ? -0.978 -6.785 -16.719 1.00 73.47 300 THR B N 1
ATOM 2164 C CA . THR B 1 141 ? -1.299 -7.472 -15.474 1.00 72.35 300 THR B CA 1
ATOM 2165 C C . THR B 1 141 ? -2.371 -6.717 -14.694 1.00 71.50 300 THR B C 1
ATOM 2166 O O . THR B 1 141 ? -3.015 -5.812 -15.225 1.00 71.89 300 THR B O 1
ATOM 2170 N N . MET B 1 142 ? -2.559 -7.095 -13.434 1.00 79.66 301 MET B N 1
ATOM 2171 C CA . MET B 1 142 ? -3.589 -6.518 -12.586 1.00 79.12 301 MET B CA 1
ATOM 2172 C C . MET B 1 142 ? -2.963 -5.663 -11.493 1.00 77.87 301 MET B C 1
ATOM 2173 O O . MET B 1 142 ? -1.814 -5.873 -11.097 1.00 77.28 301 MET B O 1
ATOM 2178 N N . SER B 1 143 ? -3.734 -4.693 -11.011 1.00 55.51 302 SER B N 1
ATOM 2179 C CA . SER B 1 143 ? -3.291 -3.811 -9.944 1.00 54.69 302 SER B CA 1
ATOM 2180 C C . SER B 1 143 ? -3.709 -4.367 -8.590 1.00 54.48 302 SER B C 1
ATOM 2181 O O . SER B 1 143 ? -4.751 -5.016 -8.457 1.00 54.99 302 SER B O 1
ATOM 2184 N N . LEU B 1 144 ? -2.880 -4.105 -7.576 1.00 57.93 303 LEU B N 1
ATOM 2185 C CA . LEU B 1 144 ? -3.214 -4.554 -6.229 1.00 58.01 303 LEU B CA 1
ATOM 2186 C C . LEU B 1 144 ? -4.477 -3.879 -5.713 1.00 58.58 303 LEU B C 1
ATOM 2187 O O . LEU B 1 144 ? -5.237 -4.489 -4.955 1.00 59.04 303 LEU B O 1
ATOM 2192 N N . LYS B 1 145 ? -4.720 -2.629 -6.112 1.00 57.32 304 LYS B N 1
ATOM 2193 C CA . LYS B 1 145 ? -5.948 -1.950 -5.711 1.00 58.02 304 LYS B CA 1
ATOM 2194 C C . LYS B 1 145 ? -7.172 -2.670 -6.267 1.00 58.51 304 LYS B C 1
ATOM 2195 O O . LYS B 1 145 ? -8.154 -2.897 -5.550 1.00 59.11 304 LYS B O 1
ATOM 2197 N N . HIS B 1 146 ? -7.127 -3.040 -7.548 1.00 85.45 305 HIS B N 1
ATOM 2198 C CA . HIS B 1 146 ? -8.222 -3.800 -8.144 1.00 86.18 305 HIS B CA 1
ATOM 2199 C C . HIS B 1 146 ? -8.277 -5.213 -7.578 1.00 86.29 305 HIS B C 1
ATOM 2200 O O . HIS B 1 146 ? -9.339 -5.681 -7.152 1.00 86.97 305 HIS B O 1
ATOM 2207 N N . LEU B 1 147 ? -7.136 -5.906 -7.567 1.00 66.34 306 LEU B N 1
ATOM 2208 C CA . LEU B 1 147 ? -7.125 -7.306 -7.158 1.00 66.58 306 LEU B CA 1
ATOM 2209 C C . LEU B 1 147 ? -7.573 -7.462 -5.710 1.00 66.78 306 LEU B C 1
ATOM 2210 O O . LEU B 1 147 ? -8.246 -8.439 -5.362 1.00 67.66 306 LEU B O 1
ATOM 2215 N N . THR B 1 148 ? -7.218 -6.504 -4.852 1.00 58.48 307 THR B N 1
ATOM 2216 C CA . THR B 1 148 ? -7.696 -6.541 -3.474 1.00 59.44 307 THR B CA 1
ATOM 2217 C C . THR B 1 148 ? -9.186 -6.230 -3.404 1.00 61.79 307 THR B C 1
ATOM 2218 O O . THR B 1 148 ? -9.918 -6.838 -2.615 1.00 63.92 307 THR B O 1
ATOM 2222 N N . LYS B 1 149 ? -9.651 -5.284 -4.222 1.00 63.14 308 LYS B N 1
ATOM 2223 C CA . LYS B 1 149 ? -11.081 -5.006 -4.302 1.00 65.16 308 LYS B CA 1
ATOM 2224 C C . LYS B 1 149 ? -11.849 -6.222 -4.805 1.00 67.04 308 LYS B C 1
ATOM 2225 O O . LYS B 1 149 ? -12.855 -6.627 -4.211 1.00 69.55 308 LYS B O 1
ATOM 2231 N N . LYS B 1 150 ? -11.386 -6.814 -5.906 1.00 79.91 309 LYS B N 1
ATOM 2232 C CA . LYS B 1 150 ? -12.088 -7.944 -6.503 1.00 81.84 309 LYS B CA 1
ATOM 2233 C C . LYS B 1 150 ? -12.082 -9.165 -5.590 1.00 83.14 309 LYS B C 1
ATOM 2234 O O . LYS B 1 150 ? -13.048 -9.937 -5.581 1.00 85.75 309 LYS B O 1
ATOM 2240 N N . LEU B 1 151 ? -11.022 -9.347 -4.799 1.00 66.56 310 LEU B N 1
ATOM 2241 C CA . LEU B 1 151 ? -10.840 -10.582 -4.051 1.00 67.66 310 LEU B CA 1
ATOM 2242 C C . LEU B 1 151 ? -10.991 -10.442 -2.544 1.00 68.66 310 LEU B C 1
ATOM 2243 O O . LEU B 1 151 ? -11.217 -11.454 -1.874 1.00 70.45 310 LEU B O 1
ATOM 2248 N N . LEU B 1 152 ? -10.878 -9.233 -1.989 1.00 74.53 311 LEU B N 1
ATOM 2249 C CA . LEU B 1 152 ? -10.953 -9.062 -0.545 1.00 75.57 311 LEU B CA 1
ATOM 2250 C C . LEU B 1 152 ? -12.012 -8.067 -0.090 1.00 77.19 311 LEU B C 1
ATOM 2251 O O . LEU B 1 152 ? -12.191 -7.901 1.122 1.00 78.45 311 LEU B O 1
ATOM 2256 N N . ASN B 1 153 ? -12.716 -7.411 -1.014 1.00 72.06 312 ASN B N 1
ATOM 2257 C CA . ASN B 1 153 ? -13.662 -6.346 -0.672 1.00 73.54 312 ASN B CA 1
ATOM 2258 C C . ASN B 1 153 ? -12.991 -5.268 0.174 1.00 72.29 312 ASN B C 1
ATOM 2259 O O . ASN B 1 153 ? -13.582 -4.713 1.102 1.00 74.01 312 ASN B O 1
ATOM 2264 N N . ARG B 1 154 ? -11.736 -4.973 -0.148 1.00 73.94 313 ARG B N 1
ATOM 2265 C CA . ARG B 1 154 ? -10.961 -3.977 0.570 1.00 72.70 313 ARG B CA 1
ATOM 2266 C C . ARG B 1 154 ? -10.652 -2.810 -0.356 1.00 70.93 313 ARG B C 1
ATOM 2267 O O . ARG B 1 154 ? -10.450 -2.988 -1.561 1.00 69.71 313 ARG B O 1
ATOM 2275 N N . ASP B 1 155 ? -10.619 -1.613 0.220 1.00 66.04 314 ASP B N 1
ATOM 2276 C CA . ASP B 1 155 ? -10.454 -0.371 -0.528 1.00 65.23 314 ASP B CA 1
ATOM 2277 C C . ASP B 1 155 ? -9.112 0.248 -0.150 1.00 64.32 314 ASP B C 1
ATOM 2278 O O . ASP B 1 155 ? -9.039 1.213 0.612 1.00 65.14 314 ASP B O 1
ATOM 2283 N N . ILE B 1 156 ? -8.035 -0.319 -0.687 1.00 63.29 315 ILE B N 1
ATOM 2284 C CA . ILE B 1 156 ? -6.711 0.268 -0.519 1.00 63.06 315 ILE B CA 1
ATOM 2285 C C . ILE B 1 156 ? -6.550 1.380 -1.549 1.00 62.76 315 ILE B C 1
ATOM 2286 O O . ILE B 1 156 ? -6.622 1.138 -2.758 1.00 61.97 315 ILE B O 1
ATOM 2291 N N . GLN B 1 157 ? -6.353 2.605 -1.072 1.00 71.05 316 GLN B N 1
ATOM 2292 C CA . GLN B 1 157 ? -6.318 3.768 -1.946 1.00 71.06 316 GLN B CA 1
ATOM 2293 C C . GLN B 1 157 ? -4.908 4.010 -2.468 1.00 70.46 316 GLN B C 1
ATOM 2294 O O . GLN B 1 157 ? -3.923 3.834 -1.744 1.00 70.61 316 GLN B O 1
ATOM 2300 N N . VAL B 1 158 ? -4.822 4.419 -3.730 1.00 78.38 317 VAL B N 1
ATOM 2301 C CA . VAL B 1 158 ? -3.543 4.620 -4.397 1.00 77.86 317 VAL B CA 1
ATOM 2302 C C . VAL B 1 158 ? -3.314 6.100 -4.687 1.00 78.58 317 VAL B C 1
ATOM 2303 O O . VAL B 1 158 ? -2.272 6.659 -4.342 1.00 78.91 317 VAL B O 1
ATOM 2307 N N . HIS B 1 163 ? -2.430 6.431 1.419 1.00 94.41 322 HIS B N 1
ATOM 2308 C CA . HIS B 1 163 ? -1.122 7.006 1.708 1.00 95.00 322 HIS B CA 1
ATOM 2309 C C . HIS B 1 163 ? -0.394 6.201 2.777 1.00 95.67 322 HIS B C 1
ATOM 2310 O O . HIS B 1 163 ? 0.234 6.762 3.676 1.00 96.91 322 HIS B O 1
ATOM 2317 N N . SER B 1 164 ? -0.481 4.878 2.671 1.00 75.45 323 SER B N 1
ATOM 2318 C CA . SER B 1 164 ? 0.186 3.986 3.615 1.00 76.09 323 SER B CA 1
ATOM 2319 C C . SER B 1 164 ? 0.518 2.694 2.886 1.00 74.61 323 SER B C 1
ATOM 2320 O O . SER B 1 164 ? -0.380 1.891 2.609 1.00 73.72 323 SER B O 1
ATOM 2323 N N . SER B 1 165 ? 1.800 2.493 2.576 1.00 64.88 324 SER B N 1
ATOM 2324 C CA . SER B 1 165 ? 2.231 1.222 2.006 1.00 63.27 324 SER B CA 1
ATOM 2325 C C . SER B 1 165 ? 1.993 0.064 2.966 1.00 63.68 324 SER B C 1
ATOM 2326 O O . SER B 1 165 ? 2.051 -1.097 2.547 1.00 62.33 324 SER B O 1
ATOM 2329 N N . VAL B 1 166 ? 1.541 0.396 4.158 1.00 63.96 325 VAL B N 1
ATOM 2330 C CA . VAL B 1 166 ? 1.283 -0.650 5.175 1.00 64.67 325 VAL B CA 1
ATOM 2331 C C . VAL B 1 166 ? 0.016 -1.397 4.810 1.00 63.64 325 VAL B C 1
ATOM 2332 O O . VAL B 1 166 ? 0.009 -2.593 4.879 1.00 63.09 325 VAL B O 1
ATOM 2336 N N . GLU B 1 167 ? -1.000 -0.657 4.410 1.00 67.01 326 GLU B N 1
ATOM 2337 C CA . GLU B 1 167 ? -2.322 -1.205 4.063 1.00 66.35 326 GLU B CA 1
ATOM 2338 C C . GLU B 1 167 ? -2.278 -2.149 2.857 1.00 64.54 326 GLU B C 1
ATOM 2339 O O . GLU B 1 167 ? -3.109 -2.998 2.802 1.00 64.37 326 GLU B O 1
ATOM 2345 N N . ALA B 1 168 ? -1.375 -1.914 1.934 1.00 62.36 327 ALA B N 1
ATOM 2346 C CA . ALA B 1 168 ? -1.216 -2.749 0.743 1.00 60.73 327 ALA B CA 1
ATOM 2347 C C . ALA B 1 168 ? -0.312 -3.912 1.103 1.00 60.39 327 ALA B C 1
ATOM 2348 O O . ALA B 1 168 ? -0.490 -4.953 0.591 1.00 59.61 327 ALA B O 1
ATOM 2350 N N . ALA B 1 169 ? 0.677 -3.699 1.946 1.00 67.75 328 ALA B N 1
ATOM 2351 C CA . ALA B 1 169 ? 1.440 -4.866 2.410 1.00 67.78 328 ALA B CA 1
ATOM 2352 C C . ALA B 1 169 ? 0.451 -5.764 3.146 1.00 68.75 328 ALA B C 1
ATOM 2353 O O . ALA B 1 169 ? 0.345 -6.904 2.766 1.00 68.32 328 ALA B O 1
ATOM 2355 N N . GLN B 1 170 ? -0.312 -5.204 4.094 1.00 60.14 329 GLN B N 1
ATOM 2356 C CA . GLN B 1 170 ? -1.326 -5.944 4.880 1.00 61.09 329 GLN B CA 1
ATOM 2357 C C . GLN B 1 170 ? -2.215 -6.660 3.906 1.00 59.99 329 GLN B C 1
ATOM 2358 O O . GLN B 1 170 ? -2.287 -7.843 3.952 1.00 59.75 329 GLN B O 1
ATOM 2364 N N . ALA B 1 171 ? -2.767 -5.905 2.982 1.00 57.99 330 ALA B N 1
ATOM 2365 C CA . ALA B 1 171 ? -3.628 -6.417 1.915 1.00 57.80 330 ALA B CA 1
ATOM 2366 C C . ALA B 1 171 ? -2.910 -7.456 1.079 1.00 56.63 330 ALA B C 1
ATOM 2367 O O . ALA B 1 171 ? -3.573 -8.284 0.617 1.00 57.56 330 ALA B O 1
ATOM 2369 N N . THR B 1 172 ? -1.620 -7.326 0.812 1.00 55.43 331 THR B N 1
ATOM 2370 C CA . THR B 1 172 ? -0.878 -8.349 0.040 1.00 54.65 331 THR B CA 1
ATOM 2371 C C . THR B 1 172 ? -0.851 -9.622 0.877 1.00 55.92 331 THR B C 1
ATOM 2372 O O . THR B 1 172 ? -0.829 -10.680 0.329 1.00 56.05 331 THR B O 1
ATOM 2376 N N . MET B 1 173 ? -0.878 -9.473 2.183 1.00 62.92 332 MET B N 1
ATOM 2377 C CA . MET B 1 173 ? -0.878 -10.628 3.092 1.00 64.19 332 MET B CA 1
ATOM 2378 C C . MET B 1 173 ? -2.286 -11.212 3.222 1.00 64.72 332 MET B C 1
ATOM 2379 O O . MET B 1 173 ? -2.432 -12.392 2.915 1.00 64.74 332 MET B O 1
ATOM 2384 N N . GLU B 1 174 ? -3.289 -10.425 3.611 1.00 71.22 333 GLU B N 1
ATOM 2385 C CA . GLU B 1 174 ? -4.625 -11.002 3.741 1.00 71.92 333 GLU B CA 1
ATOM 2386 C C . GLU B 1 174 ? -5.021 -11.737 2.469 1.00 71.56 333 GLU B C 1
ATOM 2387 O O . GLU B 1 174 ? -5.660 -12.794 2.521 1.00 73.47 333 GLU B O 1
ATOM 2393 N N . LEU B 1 175 ? -4.650 -11.181 1.316 1.00 61.85 334 LEU B N 1
ATOM 2394 C CA . LEU B 1 175 ? -4.805 -11.884 0.048 1.00 61.60 334 LEU B CA 1
ATOM 2395 C C . LEU B 1 175 ? -4.089 -13.227 0.070 1.00 61.90 334 LEU B C 1
ATOM 2396 O O . LEU B 1 175 ? -4.568 -14.208 -0.514 1.00 63.16 334 LEU B O 1
ATOM 2401 N N . TYR B 1 176 ? -2.931 -13.289 0.730 1.00 61.78 335 TYR B N 1
ATOM 2402 C CA . TYR B 1 176 ? -2.183 -14.539 0.801 1.00 62.10 335 TYR B CA 1
ATOM 2403 C C . TYR B 1 176 ? -2.888 -15.551 1.695 1.00 64.20 335 TYR B C 1
ATOM 2404 O O . TYR B 1 176 ? -3.231 -16.654 1.253 1.00 65.59 335 TYR B O 1
ATOM 2413 N N . LYS B 1 177 ? -3.101 -15.194 2.967 1.00 69.42 336 LYS B N 1
ATOM 2414 C CA . LYS B 1 177 ? -3.771 -16.085 3.911 1.00 72.26 336 LYS B CA 1
ATOM 2415 C C . LYS B 1 177 ? -5.102 -16.594 3.379 1.00 74.23 336 LYS B C 1
ATOM 2416 O O . LYS B 1 177 ? -5.583 -17.640 3.829 1.00 76.73 336 LYS B O 1
ATOM 2422 N N . LEU B 1 178 ? -5.703 -15.874 2.432 1.00 69.25 337 LEU B N 1
ATOM 2423 C CA . LEU B 1 178 ? -6.948 -16.322 1.819 1.00 71.18 337 LEU B CA 1
ATOM 2424 C C . LEU B 1 178 ? -6.745 -17.604 1.017 1.00 71.82 337 LEU B C 1
ATOM 2425 O O . LEU B 1 178 ? -7.616 -18.483 1.010 1.00 74.46 337 LEU B O 1
ATOM 2430 N N . VAL B 1 179 ? -5.605 -17.733 0.341 1.00 69.66 338 VAL B N 1
ATOM 2431 C CA . VAL B 1 179 ? -5.367 -18.866 -0.547 1.00 70.22 338 VAL B CA 1
ATOM 2432 C C . VAL B 1 179 ? -3.992 -19.458 -0.276 1.00 69.24 338 VAL B C 1
ATOM 2433 O O . VAL B 1 179 ? -3.185 -19.635 -1.195 1.00 67.72 338 VAL B O 1
ATOM 2437 N N . GLU B 1 180 ? -3.717 -19.781 0.987 1.00 72.35 339 GLU B N 1
ATOM 2438 C CA . GLU B 1 180 ? -2.392 -20.276 1.342 1.00 71.56 339 GLU B CA 1
ATOM 2439 C C . GLU B 1 180 ? -2.206 -21.745 0.981 1.00 73.30 339 GLU B C 1
ATOM 2440 O O . GLU B 1 180 ? -1.126 -22.139 0.528 1.00 72.20 339 GLU B O 1
ATOM 2446 N N . VAL B 1 181 ? -3.245 -22.565 1.173 1.00 77.12 340 VAL B N 1
ATOM 2447 C CA . VAL B 1 181 ? -3.073 -24.018 1.190 1.00 79.39 340 VAL B CA 1
ATOM 2448 C C . VAL B 1 181 ? -2.679 -24.542 -0.191 1.00 78.77 340 VAL B C 1
ATOM 2449 O O . VAL B 1 181 ? -1.575 -25.066 -0.377 1.00 78.12 340 VAL B O 1
ATOM 2453 N N . GLU B 1 182 ? -3.582 -24.437 -1.173 1.00 95.96 341 GLU B N 1
ATOM 2454 C CA . GLU B 1 182 ? -3.317 -25.063 -2.471 1.00 96.01 341 GLU B CA 1
ATOM 2455 C C . GLU B 1 182 ? -2.109 -24.445 -3.167 1.00 92.83 341 GLU B C 1
ATOM 2456 O O . GLU B 1 182 ? -1.417 -25.129 -3.932 1.00 92.84 341 GLU B O 1
ATOM 2462 N N . TRP B 1 183 ? -1.825 -23.171 -2.894 1.00 77.55 342 TRP B N 1
ATOM 2463 C CA . TRP B 1 183 ? -0.614 -22.521 -3.382 1.00 74.63 342 TRP B CA 1
ATOM 2464 C C . TRP B 1 183 ? 0.618 -23.325 -2.993 1.00 74.74 342 TRP B C 1
ATOM 2465 O O . TRP B 1 183 ? 1.309 -23.869 -3.861 1.00 74.50 342 TRP B O 1
ATOM 2476 N N . GLU B 1 184 ? 0.892 -23.413 -1.689 1.00 86.50 343 GLU B N 1
ATOM 2477 C CA . GLU B 1 184 ? 2.008 -24.219 -1.214 1.00 87.00 343 GLU B CA 1
ATOM 2478 C C . GLU B 1 184 ? 1.864 -25.689 -1.588 1.00 89.61 343 GLU B C 1
ATOM 2479 O O . GLU B 1 184 ? 2.808 -26.456 -1.373 1.00 90.22 343 GLU B O 1
ATOM 2485 N N . GLU B 1 185 ? 0.712 -26.101 -2.123 1.00 74.94 344 GLU B N 1
ATOM 2486 C CA . GLU B 1 185 ? 0.541 -27.441 -2.672 1.00 77.51 344 GLU B CA 1
ATOM 2487 C C . GLU B 1 185 ? 0.675 -27.481 -4.182 1.00 76.77 344 GLU B C 1
ATOM 2488 O O . GLU B 1 185 ? 1.091 -28.509 -4.724 1.00 78.22 344 GLU B O 1
ATOM 2494 N N . HIS B 1 186 ? 0.334 -26.387 -4.870 1.00 80.24 345 HIS B N 1
ATOM 2495 C CA . HIS B 1 186 ? 0.772 -26.220 -6.253 1.00 78.96 345 HIS B CA 1
ATOM 2496 C C . HIS B 1 186 ? 2.278 -26.405 -6.350 1.00 77.61 345 HIS B C 1
ATOM 2497 O O . HIS B 1 186 ? 2.793 -26.848 -7.381 1.00 77.73 345 HIS B O 1
ATOM 2504 N N . LEU B 1 187 ? 2.999 -26.066 -5.286 1.00 83.82 346 LEU B N 1
ATOM 2505 C CA . LEU B 1 187 ? 4.417 -26.361 -5.166 1.00 83.06 346 LEU B CA 1
ATOM 2506 C C . LEU B 1 187 ? 4.666 -27.701 -4.482 1.00 85.75 346 LEU B C 1
ATOM 2507 O O . LEU B 1 187 ? 5.668 -27.864 -3.776 1.00 85.51 346 LEU B O 1
ATOM 2512 N N . ALA B 1 188 ? 3.758 -28.653 -4.654 1.00 100.39 347 ALA B N 1
ATOM 2513 C CA . ALA B 1 188 ? 3.951 -30.023 -4.185 1.00 103.33 347 ALA B CA 1
ATOM 2514 C C . ALA B 1 188 ? 3.436 -31.087 -5.145 1.00 105.91 347 ALA B C 1
ATOM 2515 O O . ALA B 1 188 ? 3.882 -32.236 -5.059 1.00 108.18 347 ALA B O 1
ATOM 2517 N N . ARG B 1 189 ? 2.510 -30.750 -6.044 1.00 96.58 348 ARG B N 1
ATOM 2518 C CA . ARG B 1 189 ? 2.009 -31.715 -7.017 1.00 99.21 348 ARG B CA 1
ATOM 2519 C C . ARG B 1 189 ? 3.153 -32.328 -7.816 1.00 99.31 348 ARG B C 1
ATOM 2520 O O . ARG B 1 189 ? 3.239 -33.553 -7.969 1.00 102.22 348 ARG B O 1
ATOM 2528 N N . ASN B 1 190 ? 4.042 -31.483 -8.334 1.00 100.42 349 ASN B N 1
ATOM 2529 C CA . ASN B 1 190 ? 5.283 -31.911 -8.973 1.00 100.21 349 ASN B CA 1
ATOM 2530 C C . ASN B 1 190 ? 6.258 -30.740 -8.986 1.00 96.62 349 ASN B C 1
ATOM 2531 O O . ASN B 1 190 ? 6.685 -30.295 -10.059 1.00 95.25 349 ASN B O 1
ATOM 2536 N N . PRO B 1 191 ? 6.644 -30.229 -7.818 1.00 74.05 350 PRO B N 1
ATOM 2537 C CA . PRO B 1 191 ? 7.341 -28.944 -7.757 1.00 70.71 350 PRO B CA 1
ATOM 2538 C C . PRO B 1 191 ? 8.739 -29.053 -8.333 1.00 69.89 350 PRO B C 1
ATOM 2539 O O . PRO B 1 191 ? 9.239 -30.165 -8.561 1.00 71.97 350 PRO B O 1
ATOM 2543 N N . PRO B 1 192 ? 9.408 -27.919 -8.584 1.00 79.65 351 PRO B N 1
ATOM 2544 C CA . PRO B 1 192 ? 10.795 -27.988 -9.041 1.00 78.99 351 PRO B CA 1
ATOM 2545 C C . PRO B 1 192 ? 11.787 -28.234 -7.903 1.00 79.18 351 PRO B C 1
ATOM 2546 O O . PRO B 1 192 ? 11.450 -28.923 -6.937 1.00 80.96 351 PRO B O 1
#

Nearest PDB structures (foldseek):
  7yw5-assembly1_A  TM=1.006E+00  e=1.812E-34  Homo sapiens
  7yw5-assembly2_B  TM=9.936E-01  e=7.190E-28  Homo sapiens
  1wlj-assembly1_A  TM=9.123E-01  e=7.524E-16  Homo sapiens
  5z9x-assembly1_A  TM=8.311E-01  e=1.089E-09  Arabidopsis thaliana
  8fyc-assembly1_K  TM=5.147E-01  e=5.921E-03  Megasphaera

Organism: Homo sapiens (NCBI:txid9606)

Sequence (323 aa):
PRKMVAIDCEMVGTGPKGHVSSLARCSIVNYNGDVLYDEYILPPCHIVDYRTRWSGIRKQHMVNATPFKIARGQILKILTGKIVVGHAIHNDFKALQYFHPKSLTRDTSHIPPLMSLKHLTKKLLNRDIQVHSSVEAAQATMELYKLVEVEWEEHLARNPRKMVAIDCEMVGTGPKGHVSSLARCSIVNYNGDVLYDEYILPPCHIVDYRTRWSGIRKQHMVNATPFKIARGQILKILTGKIVVGHAIHNDFKALQYFHPKSLTRDTSHIPPLNRTMSLKHLTKKLLNRDIQVHSSVEAAQATMELYKLVEVEWEEHLARNPP

Solvent-accessible surface area: 16265 Å² total; per-residue (Å²): 182,139,145,26,0,0,4,13,2,16,1,0,0,1,13,16,41,1,11,54,23,14,2,0,20,0,0,0,0,40,94,119,16,45,85,68,14,54,66,52,0,71,6,88,73,119,14,43,31,64,15,54,182,55,7,26,0,146,54,150,27,17,104,151,11,25,49,15,109,89,0,86,41,69,0,45,167,30,2,78,42,48,22,0,0,0,23,6,3,106,22,14,12,99,11,3,112,49,136,6,69,186,95,18,26,14,30,3,50,118,13,70,41,165,134,46,16,76,108,18,0,88,137,64,42,115,70,74,5,110,113,117,38,3,28,16,14,0,44,0,1,2,73,0,0,85,94,14,17,129,115,17,59,87,50,83,85,184,156,179,147,157,18,1,0,8,17,4,15,3,0,0,4,17,39,48,1,6,29,24,18,4,0,15,0,0,0,0,43,76,107,9,76,93,72,19,43,81,44,0,77,6,97,82,152,17,53,33,48,18,49,136,41,1,9,1,118,145,120,31,13,113,131,27,36,79,22,173,49,1,67,38,90,2,22,76,42,0,70,58,50,19,0,1,0,18,6,6,89,34,15,17,137,23,6,107,35,133,11,57,165,59,26,18,18,24,0,27,86,3,20,35,89,70,118,122,59,42,18,33,99,10,0,94,131,45,40,125,56,106,19,160,68,124,46,4,14,92,14,0,44,0,0,2,58,0,0,84,94,31,52,118,92,6,55,98,60,64,56,156,127,64,164

B-factor: mean 66.58, std 12.93, range [42.53, 128.43]